Protein AF-A0A917Z6H9-F1 (afdb_monomer)

Foldseek 3Di:
DADFDQWDDDPQKDDDPPDSRDIDGHPDDQEDEAEGDAGAEEDEDQAAHEYEHEQYHEEYEYHDQNHDDQEAHQYEYANHHYQYEYECAVHPAPAWWEDEQPQFQCTYHPADDNRHYHRYGYHGQEYEIYQHAYEYEYEQEEHEYHREHYQYEYELYHYAYEYEDANVAQHYEYDPPHYDHHEYEEEDPRRYHHDPNGPYYHYDD

pLDDT: mean 88.16, std 11.65, range [44.97, 98.62]

Mean predicted aligned error: 6.36 Å

InterPro domains:
  IPR011049 Serralysin-like metalloprotease, C-terminal [G3DSA:2.150.10.10] (67-203)
  IPR011049 Serralysin-like metalloprotease, C-terminal [SSF51120] (37-168)

Solvent-accessible surface area (backbone atoms only — not comparable to full-atom values): 10335 Å² total; per-residue (Å²): 117,79,45,82,54,73,65,78,58,53,91,64,34,42,60,42,89,97,36,66,78,43,72,51,68,52,91,86,64,80,63,49,80,46,75,46,44,67,30,38,44,77,48,75,43,65,54,51,46,32,36,38,38,37,31,42,41,36,47,23,37,40,41,35,56,40,43,60,72,65,60,41,33,34,32,37,40,36,22,74,44,62,68,10,34,39,30,25,68,69,38,67,58,98,58,28,36,39,42,50,44,73,75,44,66,69,17,42,41,62,61,55,94,85,20,52,41,29,27,20,21,48,46,47,50,21,41,34,31,23,74,26,44,23,38,42,32,40,34,70,50,57,22,44,39,31,50,49,36,58,54,28,40,40,36,33,31,30,32,46,25,39,39,43,54,67,60,88,66,66,48,33,38,38,37,36,60,45,57,86,60,16,34,38,35,35,45,50,90,90,33,49,51,67,47,87,62,29,70,37,77,48,55,52,128

Structure (mmCIF, N/CA/C/O backbone):
data_AF-A0A917Z6H9-F1
#
_entry.id   AF-A0A917Z6H9-F1
#
loop_
_atom_site.group_PDB
_atom_site.id
_atom_site.type_symbol
_atom_site.label_atom_id
_atom_site.label_alt_id
_atom_site.label_comp_id
_atom_site.label_asym_id
_atom_site.label_entity_id
_atom_site.label_seq_id
_atom_site.pdbx_PDB_ins_code
_atom_site.Cartn_x
_atom_site.Cartn_y
_atom_site.Cartn_z
_atom_site.occupancy
_atom_site.B_iso_or_equiv
_atom_site.auth_seq_id
_atom_site.auth_comp_id
_atom_site.auth_asym_id
_atom_site.auth_atom_id
_atom_site.pdbx_PDB_model_num
ATOM 1 N N . MET A 1 1 ? -14.735 -17.809 -2.767 1.00 44.97 1 MET A N 1
ATOM 2 C CA . MET A 1 1 ? -16.053 -17.666 -2.114 1.00 44.97 1 MET A CA 1
ATOM 3 C C . MET A 1 1 ? -15.832 -16.624 -1.044 1.00 44.97 1 MET A C 1
ATOM 5 O O . MET A 1 1 ? -14.833 -16.756 -0.357 1.00 44.97 1 MET A O 1
ATOM 9 N N . SER A 1 2 ? -16.637 -15.568 -0.981 1.00 46.06 2 SER A N 1
ATOM 10 C CA . SER A 1 2 ? -16.547 -14.621 0.134 1.00 46.06 2 SER A CA 1
ATOM 11 C C . SER A 1 2 ? -16.981 -15.367 1.391 1.00 46.06 2 SER A C 1
ATOM 13 O O . SER A 1 2 ? -18.102 -15.882 1.414 1.00 46.06 2 SER A O 1
ATOM 15 N N . ASP A 1 3 ? -16.079 -15.513 2.355 1.00 49.97 3 ASP A N 1
ATOM 16 C CA . ASP A 1 3 ? -16.462 -15.879 3.716 1.00 49.97 3 ASP A CA 1
ATOM 17 C C . ASP A 1 3 ? -16.809 -14.578 4.452 1.00 49.97 3 ASP A C 1
ATOM 19 O O . ASP A 1 3 ? -16.514 -13.481 3.978 1.00 49.97 3 ASP A O 1
ATOM 23 N N . SER A 1 4 ? -17.554 -14.678 5.540 1.00 51.94 4 SER A N 1
ATOM 24 C CA . SER A 1 4 ? -17.881 -13.528 6.369 1.00 51.94 4 SER A CA 1
ATOM 25 C C . SER A 1 4 ? -17.770 -13.948 7.820 1.00 51.94 4 SER A C 1
ATOM 27 O O . SER A 1 4 ? -18.617 -14.698 8.321 1.00 51.94 4 SER A O 1
ATOM 29 N N . VAL A 1 5 ? -16.758 -13.442 8.514 1.00 59.34 5 VAL A N 1
ATOM 30 C CA . VAL A 1 5 ? -16.596 -13.712 9.939 1.00 59.34 5 VAL A CA 1
ATOM 31 C C . VAL A 1 5 ? -17.452 -12.775 10.779 1.00 59.34 5 VAL A C 1
ATOM 33 O O . VAL A 1 5 ? -17.582 -11.575 10.540 1.00 59.34 5 VAL A O 1
ATOM 36 N N . THR A 1 6 ? -18.082 -13.354 11.803 1.00 58.47 6 THR A N 1
ATOM 37 C CA . THR A 1 6 ? -18.820 -12.583 12.803 1.00 58.47 6 THR A CA 1
ATOM 38 C C . THR A 1 6 ? -17.828 -11.810 13.659 1.00 58.47 6 THR A C 1
ATOM 40 O O . THR A 1 6 ? -17.086 -12.398 14.448 1.00 58.47 6 THR A O 1
ATOM 43 N N . ILE A 1 7 ? -17.846 -10.485 13.554 1.00 62.78 7 ILE A N 1
ATOM 44 C CA . ILE A 1 7 ? -16.987 -9.637 14.378 1.00 62.78 7 ILE A CA 1
ATOM 45 C C . ILE A 1 7 ? -17.541 -9.621 15.808 1.00 62.78 7 ILE A C 1
ATOM 47 O O . ILE A 1 7 ? -18.663 -9.171 16.051 1.00 62.78 7 ILE A O 1
ATOM 51 N N . VAL A 1 8 ? -16.751 -10.087 16.778 1.00 63.59 8 VAL A N 1
ATOM 52 C CA . VAL A 1 8 ? -17.107 -10.023 18.203 1.00 63.59 8 VAL A CA 1
ATOM 53 C C . VAL A 1 8 ? -16.664 -8.667 18.766 1.00 63.59 8 VAL A C 1
ATOM 55 O O . VAL A 1 8 ? -15.462 -8.423 18.884 1.00 63.59 8 VAL A O 1
ATOM 58 N N . PRO A 1 9 ? -17.590 -7.761 19.134 1.00 63.50 9 PRO A N 1
ATOM 59 C CA . PRO A 1 9 ? -17.218 -6.441 19.626 1.00 63.50 9 PRO A CA 1
ATOM 60 C C . PRO A 1 9 ? -16.537 -6.539 20.996 1.00 63.50 9 PRO A C 1
ATOM 62 O O . PRO A 1 9 ? -17.076 -7.140 21.927 1.00 63.50 9 PRO A O 1
ATOM 65 N N . GLY A 1 10 ? -15.375 -5.901 21.141 1.00 62.19 10 GLY A N 1
ATOM 66 C CA . GLY A 1 10 ? -14.748 -5.670 22.443 1.00 62.19 10 GLY A CA 1
ATOM 67 C C . GLY A 1 10 ? -15.462 -4.582 23.258 1.00 62.19 10 GLY A C 1
ATOM 68 O O . GLY A 1 10 ? -16.381 -3.913 22.782 1.00 62.19 10 GLY A O 1
ATOM 69 N N . ALA A 1 11 ? -15.017 -4.364 24.499 1.00 67.12 11 ALA A N 1
ATOM 70 C CA . ALA A 1 11 ? -15.549 -3.297 25.347 1.00 67.12 11 ALA A CA 1
ATOM 71 C C . ALA A 1 11 ? -15.442 -1.924 24.653 1.00 67.12 11 ALA A C 1
ATOM 73 O O . ALA A 1 11 ? -14.369 -1.527 24.205 1.00 67.12 11 ALA A O 1
ATOM 74 N N . GLY A 1 12 ? -16.563 -1.200 24.573 1.00 68.81 12 GLY A N 1
ATOM 75 C CA . GLY A 1 12 ? -16.651 0.090 23.879 1.00 68.81 12 GLY A CA 1
ATOM 76 C C . GLY A 1 12 ? -17.084 -0.002 22.412 1.00 68.81 12 GLY A C 1
ATOM 77 O O . GLY A 1 12 ? -17.369 1.039 21.820 1.00 68.81 12 GLY A O 1
ATOM 78 N N . CYS A 1 13 ? -17.206 -1.205 21.848 1.00 72.50 13 CYS A N 1
ATOM 79 C CA . CYS A 1 13 ? -17.784 -1.455 20.531 1.00 72.50 13 CYS A CA 1
ATOM 80 C C . CYS A 1 13 ? -19.109 -2.219 20.628 1.00 72.50 13 CYS A C 1
ATOM 82 O O . CYS A 1 13 ? -19.324 -3.004 21.547 1.00 72.50 13 CYS A O 1
ATOM 84 N N . LEU A 1 14 ? -19.999 -2.000 19.663 1.00 78.88 14 LEU A N 1
ATOM 85 C CA . LEU A 1 14 ? -21.279 -2.690 19.532 1.00 78.88 14 LEU A CA 1
ATOM 86 C C . LEU A 1 14 ? -21.435 -3.201 18.099 1.00 78.88 14 LEU A C 1
ATOM 88 O O . LEU A 1 14 ? -21.188 -2.460 17.146 1.00 78.88 14 LEU A O 1
ATOM 92 N N . ALA A 1 15 ? -21.874 -4.450 17.948 1.00 78.38 15 ALA A N 1
ATOM 93 C CA . ALA A 1 15 ? -22.306 -4.968 16.655 1.00 78.38 15 ALA A CA 1
ATOM 94 C C . ALA A 1 15 ? -23.543 -4.192 16.189 1.00 78.38 15 ALA A C 1
ATOM 96 O O . ALA A 1 15 ? -24.424 -3.861 16.993 1.00 78.38 15 ALA A O 1
ATOM 97 N N . VAL A 1 16 ? -23.613 -3.884 14.897 1.00 81.31 16 VAL A N 1
ATOM 98 C CA . VAL A 1 16 ? -24.795 -3.247 14.321 1.00 81.31 16 VAL A CA 1
ATOM 99 C C . VAL A 1 16 ? -25.905 -4.288 14.222 1.00 81.31 16 VAL A C 1
ATOM 101 O O . VAL A 1 16 ? -25.749 -5.349 13.625 1.00 81.31 16 VAL A O 1
ATOM 104 N N . ALA A 1 17 ? -27.052 -3.997 14.833 1.00 80.94 17 ALA A N 1
ATOM 105 C CA . ALA A 1 17 ? -28.184 -4.913 14.806 1.00 80.94 17 ALA A CA 1
ATOM 106 C C . ALA A 1 17 ? -28.641 -5.168 13.358 1.00 80.94 17 ALA A C 1
ATOM 108 O O . ALA A 1 17 ? -28.976 -4.229 12.639 1.00 80.94 17 ALA A O 1
ATOM 109 N N . GLY A 1 18 ? -28.677 -6.441 12.959 1.00 82.31 18 GLY A N 1
ATOM 110 C CA . GLY A 1 18 ? -29.060 -6.860 11.606 1.00 82.31 18 GLY A CA 1
ATOM 111 C C . GLY A 1 18 ? -27.921 -6.864 10.583 1.00 82.31 18 GLY A C 1
ATOM 112 O O . GLY A 1 18 ? -28.167 -7.239 9.442 1.00 82.31 18 GLY A O 1
ATOM 113 N N . ASP A 1 19 ? -26.700 -6.501 10.982 1.00 78.88 19 ASP A N 1
ATOM 114 C CA . ASP A 1 19 ? -25.510 -6.549 10.136 1.00 78.88 19 ASP A CA 1
ATOM 115 C C . ASP A 1 19 ? -24.361 -7.243 10.896 1.00 78.88 19 ASP A C 1
ATOM 117 O O . ASP A 1 19 ? -23.680 -6.608 11.707 1.00 78.88 19 ASP A O 1
ATOM 121 N N . PRO A 1 20 ? -24.149 -8.555 10.674 1.00 68.19 20 PRO A N 1
ATOM 122 C CA . PRO A 1 20 ? -23.138 -9.334 11.391 1.00 68.19 20 PRO A CA 1
ATOM 123 C C . PRO A 1 20 ? -21.696 -8.958 11.016 1.00 68.19 20 PRO A C 1
ATOM 125 O O . PRO A 1 20 ? -20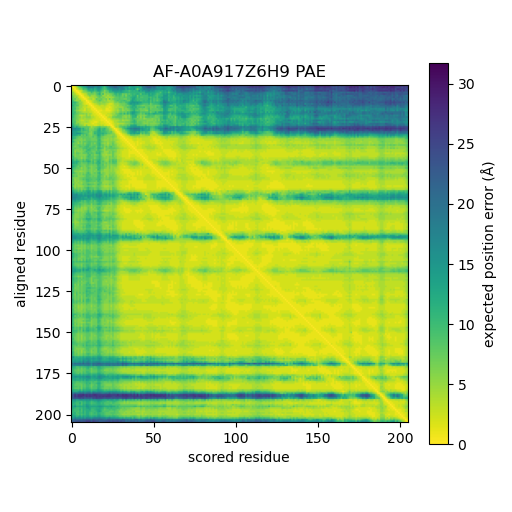.765 -9.416 11.677 1.00 68.19 20 PRO A O 1
ATOM 128 N N . THR A 1 21 ? -21.514 -8.129 9.983 1.00 71.69 21 THR A N 1
ATOM 129 C CA . THR A 1 21 ? -20.206 -7.724 9.449 1.00 71.69 21 THR A CA 1
ATOM 130 C C . THR A 1 21 ? -19.791 -6.320 9.872 1.00 71.69 21 THR A C 1
ATOM 132 O O . THR A 1 21 ? -18.659 -5.912 9.631 1.00 71.69 21 THR A O 1
ATOM 135 N N . THR A 1 22 ? -20.670 -5.576 10.552 1.00 71.44 22 THR A N 1
ATOM 136 C CA . THR A 1 22 ? -20.378 -4.203 10.970 1.00 71.44 22 THR A CA 1
ATOM 137 C C . THR A 1 22 ? -20.321 -4.074 12.487 1.00 71.44 22 THR A C 1
ATOM 139 O O . THR A 1 22 ? -21.291 -4.326 13.206 1.00 71.44 22 THR A O 1
ATOM 142 N N . VAL A 1 23 ? -19.200 -3.545 12.981 1.00 74.69 23 VAL A N 1
ATOM 143 C CA . VAL A 1 23 ? -19.029 -3.134 14.378 1.00 74.69 23 VAL A CA 1
ATOM 144 C C . VAL A 1 23 ? -18.819 -1.629 14.460 1.00 74.69 23 VAL A C 1
ATOM 146 O O . VAL A 1 23 ? -18.011 -1.049 13.742 1.00 74.69 23 VAL A O 1
ATOM 149 N N . ARG A 1 24 ? -19.561 -0.979 15.360 1.00 76.19 24 ARG A N 1
ATOM 150 C CA . ARG A 1 24 ? -19.424 0.447 15.662 1.00 76.19 24 ARG A CA 1
ATOM 151 C C . ARG A 1 24 ? -18.793 0.628 17.027 1.00 76.19 24 ARG A C 1
ATOM 153 O O . ARG A 1 24 ? -19.347 0.210 18.041 1.00 76.19 24 ARG A O 1
ATOM 160 N N . CYS A 1 25 ? -17.656 1.298 17.046 1.00 71.31 25 CYS A N 1
ATOM 161 C CA . CYS A 1 25 ? -16.916 1.602 18.257 1.00 71.31 25 CYS A CA 1
ATOM 162 C C . CYS A 1 25 ? -17.177 3.039 18.722 1.00 71.31 25 CYS A C 1
ATOM 164 O O . CYS A 1 25 ? -17.252 3.964 17.916 1.00 71.31 25 CYS A O 1
ATOM 166 N N . SER A 1 26 ? -17.366 3.211 20.029 1.00 69.00 26 SER A N 1
ATOM 167 C CA . SER A 1 26 ? -17.512 4.511 20.691 1.00 69.00 26 SER A CA 1
ATOM 168 C C . SER A 1 26 ? -16.153 5.195 20.908 1.00 69.00 26 SER A C 1
ATOM 170 O O . SER A 1 26 ? -15.097 4.586 20.733 1.00 69.00 26 SER A O 1
ATOM 172 N N . ALA A 1 27 ? -16.162 6.483 21.264 1.00 64.50 27 ALA A N 1
ATOM 173 C CA . ALA A 1 27 ? -14.940 7.239 21.530 1.00 64.50 27 ALA A CA 1
ATOM 174 C C . ALA A 1 27 ? -14.180 6.687 22.753 1.00 64.50 27 ALA A C 1
ATOM 176 O O . ALA A 1 27 ? -14.787 6.357 23.770 1.00 64.50 27 ALA A O 1
ATOM 177 N N . GLY A 1 28 ? -12.845 6.654 22.672 1.00 61.44 28 GLY A N 1
ATOM 178 C CA . GLY A 1 28 ? -11.974 6.303 23.801 1.00 61.44 28 GLY A CA 1
ATOM 179 C C . GLY A 1 28 ? -11.454 4.864 23.823 1.00 61.44 28 GLY A C 1
ATOM 180 O O . GLY A 1 28 ? -10.901 4.453 24.840 1.00 61.44 28 GLY A O 1
ATOM 181 N N . ILE A 1 29 ? -11.590 4.100 22.735 1.00 67.50 29 ILE A N 1
ATOM 182 C CA . ILE A 1 29 ? -10.947 2.786 22.630 1.00 67.50 29 ILE A CA 1
ATOM 183 C C . ILE A 1 29 ? -9.447 2.978 22.386 1.00 67.50 29 ILE A C 1
ATOM 185 O O . ILE A 1 29 ? -9.070 3.542 21.359 1.00 67.50 29 ILE A O 1
ATOM 189 N N . PRO A 1 30 ? -8.576 2.512 23.299 1.00 67.56 30 PRO A N 1
ATOM 190 C CA . PRO A 1 30 ? -7.138 2.704 23.157 1.00 67.56 30 PRO A CA 1
ATOM 191 C C . PRO A 1 30 ? -6.528 1.754 22.123 1.00 67.56 30 PRO A C 1
ATOM 193 O O . PRO A 1 30 ? -5.459 2.050 21.594 1.00 67.56 30 PRO A O 1
ATOM 196 N N . LYS A 1 31 ? -7.176 0.605 21.865 1.00 78.94 31 LYS A N 1
ATOM 197 C CA . LYS A 1 31 ? -6.700 -0.397 20.914 1.00 78.94 31 LYS A CA 1
ATOM 198 C C . LYS A 1 31 ? -7.827 -1.246 20.315 1.00 78.94 31 LYS A C 1
ATOM 200 O O . LYS A 1 31 ? -8.697 -1.688 21.062 1.00 78.94 31 LYS A O 1
ATOM 205 N N . ILE A 1 32 ? -7.766 -1.531 19.014 1.00 81.56 32 ILE A N 1
ATOM 206 C CA . ILE A 1 32 ? -8.605 -2.542 18.340 1.00 81.56 32 ILE A CA 1
ATOM 207 C C . ILE A 1 32 ? -7.735 -3.742 17.935 1.00 81.56 32 ILE A C 1
ATOM 209 O O . ILE A 1 32 ? -6.589 -3.573 17.523 1.00 81.56 32 ILE A O 1
ATOM 213 N N . LEU A 1 33 ? -8.277 -4.950 18.085 1.00 85.06 33 LEU A N 1
ATOM 214 C CA . LEU A 1 33 ? -7.748 -6.184 17.503 1.00 85.06 33 LEU A CA 1
ATOM 215 C C . LEU A 1 33 ? -8.859 -6.783 16.640 1.00 85.06 33 L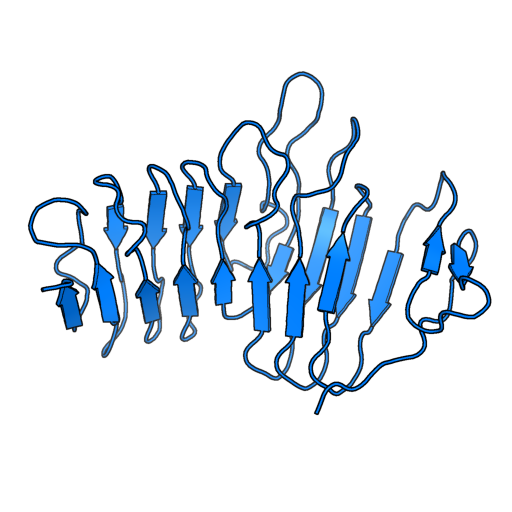EU A C 1
ATOM 217 O O . LEU A 1 33 ? -9.929 -7.086 17.171 1.00 85.06 33 LEU A O 1
ATOM 221 N N . ALA A 1 34 ? -8.611 -6.925 15.344 1.00 86.56 34 ALA A N 1
ATOM 222 C CA . ALA A 1 34 ? -9.509 -7.570 14.397 1.00 86.56 34 ALA A CA 1
ATOM 223 C C . ALA A 1 34 ? -8.834 -8.820 13.823 1.00 86.56 34 ALA A C 1
ATOM 225 O O . ALA A 1 34 ? -7.651 -8.782 13.502 1.00 86.56 34 ALA A O 1
ATOM 226 N N . ARG A 1 35 ? -9.596 -9.910 13.727 1.00 88.31 35 ARG A N 1
ATOM 227 C CA . ARG A 1 35 ? -9.215 -11.160 13.061 1.00 88.31 35 ARG A CA 1
ATOM 228 C C . ARG A 1 35 ? -10.310 -11.487 12.071 1.00 88.31 35 ARG A C 1
ATOM 230 O O . ARG A 1 35 ? -11.465 -11.585 12.499 1.00 88.31 35 ARG A O 1
ATOM 237 N N . LEU A 1 36 ? -9.957 -11.539 10.796 1.00 87.31 36 LEU A N 1
ATOM 238 C CA . LEU A 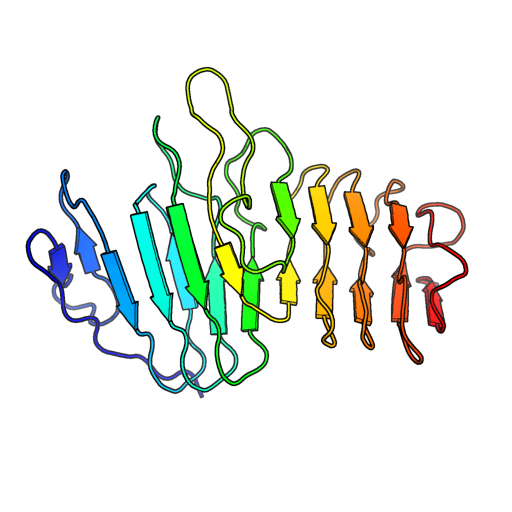1 36 ? -10.908 -11.698 9.707 1.00 87.31 36 LEU A CA 1
ATOM 239 C C . LEU A 1 36 ? -11.208 -13.169 9.437 1.00 87.31 36 LEU A C 1
ATOM 241 O O . LEU A 1 36 ? -12.334 -13.451 9.064 1.00 87.31 36 LEU A O 1
ATOM 245 N N . GLY A 1 37 ? -10.310 -14.088 9.806 1.00 85.94 37 GLY A N 1
ATOM 246 C CA . GLY A 1 37 ? -10.513 -15.526 9.677 1.00 85.94 37 GLY A CA 1
ATOM 247 C C . GLY A 1 37 ? -10.287 -16.022 8.253 1.00 85.94 37 GLY A C 1
ATOM 248 O O . GLY A 1 37 ? -9.805 -15.312 7.392 1.00 85.94 37 GLY A O 1
ATOM 249 N N . ASN A 1 38 ? -10.598 -17.290 8.005 1.00 88.50 38 ASN A N 1
ATOM 250 C CA . ASN A 1 38 ? -10.373 -17.863 6.684 1.00 88.50 38 ASN A CA 1
ATOM 251 C C . ASN A 1 38 ? -11.351 -17.273 5.662 1.00 88.50 38 ASN A C 1
ATOM 253 O O . ASN A 1 38 ? -12.544 -17.178 5.941 1.00 88.50 38 ASN A O 1
ATOM 257 N N . GLY A 1 39 ? -10.891 -17.059 4.436 1.00 88.25 39 GLY A N 1
ATOM 258 C CA . GLY A 1 39 ? -11.714 -16.562 3.353 1.00 88.25 39 GLY A CA 1
ATOM 259 C C . GLY A 1 39 ? -11.012 -15.476 2.560 1.00 88.25 39 GLY A C 1
ATOM 260 O O . GLY A 1 39 ? -9.808 -15.329 2.586 1.00 88.25 39 GLY A O 1
ATOM 261 N N . ARG A 1 40 ? -11.794 -14.773 1.749 1.00 90.88 40 ARG A N 1
ATOM 262 C CA . ARG A 1 40 ? -11.362 -13.507 1.164 1.00 90.88 40 ARG A CA 1
ATOM 263 C C . ARG A 1 40 ? -12.154 -12.435 1.874 1.00 90.88 40 ARG A C 1
ATOM 265 O O . ARG A 1 40 ? -13.350 -12.287 1.586 1.00 90.88 40 ARG A O 1
ATOM 272 N N . ASP A 1 41 ? -11.492 -11.711 2.750 1.00 89.38 41 ASP A N 1
ATOM 273 C CA . ASP A 1 41 ? -12.083 -10.709 3.604 1.00 89.38 41 ASP A CA 1
ATOM 274 C C . ASP A 1 41 ? -11.705 -9.297 3.163 1.00 89.38 41 ASP A C 1
ATOM 276 O O . ASP A 1 41 ? -10.846 -9.033 2.316 1.00 89.38 41 ASP A O 1
ATOM 280 N N . THR A 1 42 ? -12.445 -8.327 3.687 1.00 91.56 42 THR A N 1
ATOM 281 C CA . THR A 1 42 ? -12.163 -6.916 3.443 1.00 91.56 42 THR A CA 1
ATOM 282 C C . THR A 1 42 ? -12.361 -6.134 4.722 1.00 91.56 42 THR A C 1
ATOM 284 O O . THR A 1 42 ? -13.450 -6.128 5.296 1.00 91.56 42 THR A O 1
ATOM 287 N N . PHE A 1 43 ? -11.326 -5.412 5.140 1.00 90.50 43 PHE A N 1
ATOM 288 C CA . PHE A 1 43 ? -11.385 -4.538 6.305 1.00 90.50 43 PHE A CA 1
ATOM 289 C C . PHE A 1 43 ? -11.132 -3.092 5.903 1.00 90.50 43 PHE A C 1
ATOM 291 O O . PHE A 1 43 ? -10.212 -2.797 5.147 1.00 90.50 43 PHE A O 1
ATOM 298 N N . ARG A 1 44 ? -11.948 -2.171 6.424 1.00 90.12 44 ARG A N 1
ATOM 299 C CA . ARG A 1 44 ? -11.894 -0.751 6.066 1.00 90.12 44 ARG A CA 1
ATOM 300 C C . ARG A 1 44 ? -11.741 0.141 7.289 1.00 90.12 44 ARG A C 1
ATOM 302 O O . ARG A 1 44 ? -12.598 0.147 8.174 1.00 90.12 44 ARG A O 1
ATOM 309 N N . THR A 1 45 ? -10.697 0.966 7.293 1.00 86.50 45 THR A N 1
ATOM 310 C CA . THR A 1 45 ? -10.384 1.883 8.398 1.00 86.50 45 THR A CA 1
ATOM 311 C C . THR A 1 45 ? -10.935 3.284 8.136 1.00 86.50 45 THR A C 1
ATOM 313 O O . THR A 1 45 ? -10.359 4.059 7.380 1.00 86.50 45 THR A O 1
ATOM 316 N N . LEU A 1 46 ? -12.034 3.644 8.807 1.00 84.56 46 LEU A N 1
ATOM 317 C CA . LEU A 1 46 ? -12.688 4.960 8.654 1.00 84.56 46 LEU A CA 1
ATOM 318 C C . LEU A 1 46 ? -12.325 5.981 9.742 1.00 84.56 46 LEU A C 1
ATOM 320 O O . LEU A 1 46 ? -12.613 7.170 9.608 1.00 84.56 46 LEU A O 1
ATOM 324 N N . VAL A 1 47 ? -11.703 5.532 10.830 1.00 81.12 47 VAL A N 1
ATOM 325 C CA . VAL A 1 47 ? -11.280 6.377 11.953 1.00 81.12 47 VAL A CA 1
ATOM 326 C C . VAL A 1 47 ? -9.864 5.997 12.372 1.00 81.12 47 VAL A C 1
ATOM 328 O O . VAL A 1 47 ? -9.517 4.820 12.296 1.00 81.12 47 VAL A O 1
ATOM 331 N N . PRO A 1 48 ? -9.034 6.953 12.814 1.00 81.88 48 PRO A N 1
ATOM 332 C CA . PRO A 1 48 ? -7.695 6.638 13.288 1.00 81.88 48 PRO A CA 1
ATOM 333 C C . PRO A 1 48 ? -7.777 5.899 14.629 1.00 81.88 48 PRO A C 1
ATOM 335 O O . PRO A 1 48 ? -8.437 6.356 15.563 1.00 81.88 48 PRO A O 1
ATOM 338 N N . PHE A 1 49 ? -7.089 4.764 14.732 1.00 85.25 49 PHE A N 1
ATOM 339 C CA . PHE A 1 49 ? -6.930 4.003 15.971 1.00 85.25 49 PHE A CA 1
ATOM 340 C C . PHE A 1 49 ? -5.545 3.346 16.025 1.00 85.25 49 PHE A C 1
ATOM 342 O O . PHE A 1 49 ? -4.811 3.335 15.038 1.00 85.25 49 PHE A O 1
ATOM 349 N N . ALA A 1 50 ? -5.184 2.806 17.189 1.00 89.31 50 ALA A N 1
ATOM 350 C CA . ALA A 1 50 ? -4.023 1.935 17.336 1.00 89.31 50 ALA A CA 1
ATOM 351 C C . ALA A 1 50 ? -4.483 0.476 17.416 1.00 89.31 50 ALA A C 1
ATOM 353 O O . ALA A 1 50 ? -5.486 0.191 18.070 1.00 89.31 50 ALA A O 1
ATOM 354 N N . GLY A 1 51 ? -3.799 -0.470 16.781 1.00 91.19 51 GLY A N 1
ATOM 355 C CA . GLY A 1 51 ? -4.333 -1.830 16.742 1.00 91.19 51 GLY A CA 1
ATOM 356 C C . GLY A 1 51 ? -3.612 -2.805 15.839 1.00 91.19 51 GLY A C 1
ATOM 357 O O . GLY A 1 51 ? -2.515 -2.530 15.362 1.00 91.19 51 GLY A O 1
ATOM 358 N N . SER A 1 52 ? -4.248 -3.952 15.638 1.00 92.19 52 SER A N 1
ATOM 359 C CA . SER A 1 52 ? -3.876 -4.907 14.600 1.00 92.19 52 SER A CA 1
ATOM 360 C C . SER A 1 52 ? -5.114 -5.480 13.919 1.00 92.19 52 SER A C 1
ATOM 362 O O . SER A 1 52 ? -6.163 -5.634 14.553 1.00 92.19 52 SER A O 1
ATOM 364 N N . VAL A 1 53 ? -4.971 -5.763 12.632 1.00 93.12 53 VAL A N 1
ATOM 365 C CA . VAL A 1 53 ? -5.935 -6.436 11.767 1.00 93.12 53 VAL A CA 1
ATOM 366 C C . VAL A 1 53 ? -5.194 -7.621 11.156 1.00 93.12 53 VAL A C 1
ATOM 368 O O . VAL A 1 53 ? -4.151 -7.422 10.540 1.00 93.12 53 VAL A O 1
ATOM 371 N N . GLU A 1 54 ? -5.690 -8.828 11.397 1.00 94.00 54 GLU A N 1
ATOM 372 C CA . GLU A 1 54 ? -5.130 -10.092 10.905 1.00 94.00 54 GLU A CA 1
ATOM 373 C C . GLU A 1 54 ? -6.111 -10.672 9.875 1.00 94.00 54 GLU A C 1
ATOM 375 O O . GLU A 1 54 ? -7.292 -10.821 10.202 1.00 94.00 54 GLU A O 1
ATOM 380 N N . GLY A 1 55 ? -5.630 -10.924 8.656 1.00 92.38 55 GLY A N 1
ATOM 381 C CA . GLY A 1 55 ? -6.365 -11.534 7.547 1.00 92.38 55 GLY A CA 1
ATOM 382 C C . GLY A 1 55 ? -6.637 -13.018 7.782 1.00 92.38 55 GLY A C 1
ATOM 383 O O . GLY A 1 55 ? -7.788 -13.405 7.894 1.00 92.38 55 GLY A O 1
ATOM 384 N N . ASP A 1 56 ? -5.583 -13.772 8.114 1.00 92.38 56 ASP A N 1
ATOM 385 C CA . ASP A 1 56 ? -5.546 -15.233 8.318 1.00 92.38 56 ASP A CA 1
ATOM 386 C C . ASP A 1 56 ? -5.315 -16.009 7.001 1.00 92.38 56 ASP A C 1
ATOM 388 O O . ASP A 1 56 ? -4.222 -15.924 6.450 1.00 92.38 56 ASP A O 1
ATOM 392 N N . ASP A 1 57 ? -6.244 -16.856 6.547 1.00 93.19 57 ASP A N 1
ATOM 393 C CA . ASP A 1 57 ? -6.070 -17.651 5.320 1.00 93.19 57 ASP A CA 1
ATOM 394 C C . ASP A 1 57 ? -6.933 -17.087 4.185 1.00 93.19 57 ASP A C 1
ATOM 396 O O . ASP A 1 57 ? -8.151 -17.111 4.298 1.00 93.19 57 ASP A O 1
ATOM 400 N N . GLY A 1 58 ? -6.333 -16.814 3.034 1.00 93.94 58 GLY A N 1
ATOM 401 C CA . GLY A 1 58 ? -6.963 -16.409 1.781 1.00 93.94 58 GLY A CA 1
ATOM 402 C C . GLY A 1 58 ? -6.580 -14.984 1.379 1.00 93.94 58 GLY A C 1
ATOM 403 O O . GLY A 1 58 ? -5.769 -14.352 2.030 1.00 93.94 58 GLY A O 1
ATOM 404 N N . ASP A 1 59 ? -7.065 -14.532 0.220 1.00 95.75 59 ASP A N 1
ATOM 405 C CA . ASP A 1 59 ? -6.580 -13.278 -0.378 1.00 95.75 59 ASP A CA 1
ATOM 406 C C . ASP A 1 59 ? -7.371 -12.087 0.171 1.00 95.75 59 ASP A C 1
ATOM 408 O O . ASP A 1 59 ? -8.461 -11.795 -0.337 1.00 95.75 59 ASP A O 1
ATOM 412 N N . ASP A 1 60 ? -6.846 -11.395 1.174 1.00 95.38 60 ASP A N 1
ATOM 413 C CA . ASP A 1 60 ? -7.546 -10.333 1.885 1.00 95.38 60 ASP A CA 1
ATOM 414 C C . ASP A 1 60 ? -7.275 -8.936 1.329 1.00 95.38 60 ASP A C 1
ATOM 416 O O . ASP A 1 60 ? -6.332 -8.659 0.583 1.00 95.38 60 ASP A O 1
ATOM 420 N N . THR A 1 61 ? -8.160 -7.999 1.670 1.00 95.62 61 THR A N 1
ATOM 421 C CA . THR A 1 61 ? -8.024 -6.595 1.271 1.00 95.62 61 THR A CA 1
ATOM 422 C C . THR A 1 61 ? -8.177 -5.642 2.453 1.00 95.62 61 THR A C 1
ATOM 424 O O . THR A 1 61 ? -9.247 -5.520 3.055 1.00 95.62 61 THR A O 1
ATOM 427 N N . PHE A 1 62 ? -7.132 -4.865 2.730 1.00 95.94 62 PHE A N 1
ATOM 428 C CA . PHE A 1 62 ? -7.144 -3.786 3.713 1.00 95.94 62 PHE A CA 1
ATOM 429 C C . PHE A 1 62 ? -7.316 -2.431 3.019 1.00 95.94 62 PHE A C 1
ATOM 431 O O . PHE A 1 62 ? -6.423 -1.938 2.336 1.00 95.94 62 PHE A O 1
ATOM 438 N N . LEU A 1 63 ? -8.474 -1.800 3.209 1.00 94.50 63 LEU A N 1
ATOM 439 C CA . LEU A 1 63 ? -8.774 -0.452 2.725 1.00 94.50 63 LEU A CA 1
ATOM 440 C C . LEU A 1 63 ? -8.379 0.577 3.792 1.00 94.50 63 LEU A C 1
ATOM 442 O O . LEU A 1 63 ? -9.009 0.678 4.855 1.00 94.50 63 LEU A O 1
ATOM 446 N N . VAL A 1 64 ? -7.330 1.345 3.507 1.00 92.94 64 VAL A N 1
ATOM 447 C CA . VAL A 1 64 ? -6.619 2.181 4.484 1.00 92.94 64 VAL A CA 1
ATOM 448 C C . VAL A 1 64 ? -6.522 3.646 4.037 1.00 92.94 64 VAL A C 1
ATOM 450 O O . VAL A 1 64 ? -6.944 4.024 2.948 1.00 92.94 64 VAL A O 1
ATOM 453 N N . GLY A 1 65 ? -6.015 4.521 4.913 1.00 85.62 65 GLY A N 1
ATOM 454 C CA . GLY A 1 65 ? -5.805 5.943 4.596 1.00 85.62 65 GLY A CA 1
ATOM 455 C C . GLY A 1 65 ? -7.065 6.824 4.596 1.00 85.62 65 GLY A C 1
ATOM 456 O O . GLY A 1 65 ? -6.979 8.027 4.360 1.00 85.62 65 GLY A O 1
ATOM 457 N N . GLU A 1 66 ? -8.245 6.285 4.904 1.00 84.62 66 GLU A N 1
ATOM 458 C CA . GLU A 1 66 ? -9.490 7.075 4.934 1.00 84.62 66 GLU A CA 1
ATOM 459 C C . GLU A 1 66 ? -9.746 7.783 6.266 1.00 84.62 66 GLU A C 1
ATOM 461 O O . GLU A 1 66 ? -10.580 8.687 6.340 1.00 84.62 66 GLU A O 1
ATOM 466 N N . ALA A 1 67 ? -9.024 7.388 7.315 1.00 76.00 67 ALA A N 1
ATOM 467 C CA . ALA A 1 67 ? -9.223 7.831 8.687 1.00 76.00 67 ALA A CA 1
ATOM 468 C C . ALA A 1 67 ? -9.320 9.364 8.814 1.00 76.00 67 ALA A C 1
ATOM 470 O O . ALA A 1 67 ? -8.320 10.080 8.714 1.00 76.00 67 ALA A O 1
ATOM 471 N N . ALA A 1 68 ? -10.524 9.870 9.083 1.00 70.50 68 ALA A N 1
ATOM 472 C CA . ALA A 1 68 ? -10.754 11.284 9.359 1.00 70.50 68 ALA A CA 1
ATOM 473 C C . ALA A 1 68 ? -10.446 11.601 10.831 1.00 70.50 68 ALA A C 1
ATOM 475 O O . ALA A 1 68 ? -10.851 10.864 11.730 1.00 70.50 68 ALA A O 1
ATOM 476 N N . GLY A 1 69 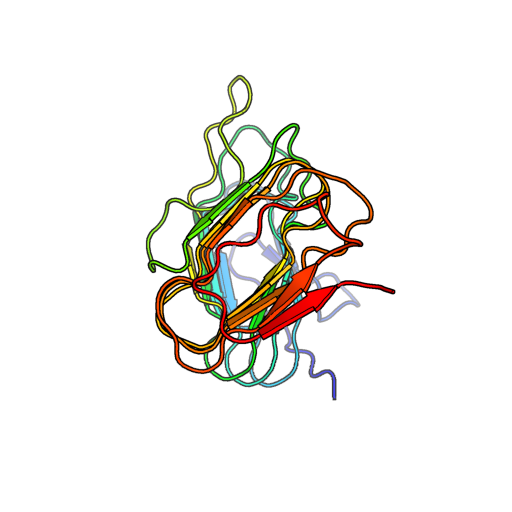? -9.756 12.711 11.104 1.00 73.06 69 GLY A N 1
ATOM 477 C CA . GLY A 1 69 ? -9.482 13.154 12.473 1.00 73.06 69 GLY A CA 1
ATOM 478 C C . GLY A 1 69 ? -8.167 13.911 12.630 1.00 73.06 69 GLY A C 1
ATOM 479 O O . GLY A 1 69 ? -7.449 14.161 11.667 1.00 73.06 69 GLY A O 1
ATOM 480 N N . THR A 1 70 ? -7.859 14.289 13.871 1.00 80.25 70 THR A N 1
ATOM 481 C CA . THR A 1 70 ? -6.638 15.031 14.236 1.00 80.25 70 THR A CA 1
ATOM 482 C C . THR A 1 70 ? -5.515 14.133 14.758 1.00 80.25 70 THR A C 1
ATOM 484 O O . THR A 1 70 ? -4.425 14.620 15.048 1.00 80.25 70 THR A O 1
ATOM 487 N N . THR A 1 71 ? -5.761 12.829 14.885 1.00 85.81 71 THR A N 1
ATOM 488 C CA . THR A 1 71 ? -4.791 11.835 15.355 1.00 85.81 71 THR A CA 1
ATOM 489 C C . THR A 1 71 ? -4.318 10.946 14.209 1.00 85.81 71 THR A C 1
ATOM 491 O O . THR A 1 71 ? -5.033 10.749 13.227 1.00 85.81 71 THR A O 1
ATOM 494 N N . ALA A 1 72 ? -3.114 10.404 14.352 1.00 89.06 72 ALA A N 1
ATOM 495 C CA . ALA A 1 72 ? -2.555 9.402 13.452 1.00 89.06 72 ALA A CA 1
ATOM 496 C C . ALA A 1 72 ? -3.094 7.999 13.764 1.00 89.06 72 ALA A C 1
ATOM 498 O O . ALA A 1 72 ? -3.395 7.702 14.927 1.00 89.06 72 ALA A O 1
ATOM 499 N N . SER A 1 73 ? -3.192 7.143 12.745 1.00 90.56 73 SER A N 1
ATOM 500 C CA . SER A 1 73 ? -3.321 5.698 12.956 1.00 90.56 73 SER A CA 1
ATOM 501 C C . SER A 1 73 ? -1.983 5.082 13.365 1.00 90.56 73 SER A C 1
ATOM 503 O O . SER A 1 73 ? -0.909 5.630 13.106 1.00 90.56 73 SER A O 1
ATOM 505 N N . ARG A 1 74 ? -2.061 3.952 14.070 1.00 94.12 74 ARG A N 1
ATOM 506 C CA . ARG A 1 74 ? -0.917 3.081 14.346 1.00 94.12 74 ARG A CA 1
ATOM 507 C C . ARG A 1 74 ? -1.371 1.628 14.313 1.00 94.12 74 ARG A C 1
ATOM 509 O O . ARG A 1 74 ? -1.590 1.014 15.366 1.00 94.12 74 ARG A O 1
ATOM 516 N N . ILE A 1 75 ? -1.601 1.117 13.113 1.00 94.19 75 ILE A N 1
ATOM 517 C CA . ILE A 1 75 ? -2.255 -0.171 12.885 1.00 94.19 75 ILE A CA 1
ATOM 518 C C . ILE A 1 75 ? -1.280 -1.124 12.200 1.00 94.19 75 ILE A C 1
ATOM 520 O O . ILE A 1 75 ? -0.640 -0.769 11.218 1.00 94.19 75 ILE A O 1
ATOM 524 N N . LEU A 1 76 ? -1.167 -2.335 12.737 1.00 96.44 76 LEU A N 1
ATOM 525 C CA . LEU A 1 76 ? -0.569 -3.461 12.028 1.00 96.44 76 LEU A CA 1
ATOM 526 C C . LEU A 1 76 ? -1.631 -4.088 11.117 1.00 96.44 76 LEU A C 1
ATOM 528 O O . LEU A 1 76 ? -2.662 -4.519 11.630 1.00 96.44 76 LEU A O 1
ATOM 532 N N . TYR A 1 77 ? -1.372 -4.157 9.817 1.00 97.38 77 TYR A N 1
ATOM 533 C CA . TYR A 1 77 ? -2.187 -4.905 8.860 1.00 97.38 77 TYR A CA 1
ATOM 534 C C . TYR A 1 77 ? -1.394 -6.131 8.419 1.00 97.38 77 TYR A C 1
ATOM 536 O O . TYR A 1 77 ? -0.409 -5.990 7.699 1.00 97.38 77 TYR A O 1
ATOM 544 N N . ALA A 1 78 ? -1.783 -7.306 8.908 1.00 97.38 78 ALA A N 1
ATOM 545 C CA . ALA A 1 78 ? -1.125 -8.571 8.614 1.00 97.38 78 ALA A CA 1
ATOM 546 C C . ALA A 1 78 ? -2.035 -9.424 7.735 1.00 97.38 78 ALA A C 1
ATOM 548 O O . ALA A 1 78 ? -3.095 -9.838 8.199 1.00 97.38 78 ALA A O 1
ATOM 549 N N . GLY A 1 79 ? -1.623 -9.660 6.490 1.00 96.25 79 GLY A N 1
ATOM 550 C CA . GLY A 1 79 ? -2.348 -10.516 5.550 1.00 96.25 79 GLY A CA 1
ATOM 551 C C . GLY A 1 79 ? -2.333 -11.986 5.973 1.00 96.25 79 GLY A C 1
ATOM 552 O O . GLY A 1 79 ? -3.376 -12.565 6.243 1.00 96.25 79 GLY A O 1
ATOM 553 N N . HIS A 1 80 ? -1.132 -12.498 6.263 1.00 95.81 80 HIS A N 1
ATOM 554 C CA . HIS A 1 80 ? -0.835 -13.900 6.573 1.00 95.81 80 HIS A CA 1
ATOM 555 C C . HIS A 1 80 ? -0.758 -14.800 5.330 1.00 95.81 80 HIS A C 1
ATOM 557 O O . HIS A 1 80 ? 0.214 -14.680 4.591 1.00 95.81 80 HIS A O 1
ATOM 563 N N . ASN A 1 81 ? -1.620 -15.809 5.181 1.00 95.31 81 ASN A N 1
ATOM 564 C CA . ASN A 1 81 ? -1.511 -16.773 4.087 1.00 95.31 81 ASN A CA 1
ATOM 565 C C . ASN A 1 81 ? -2.429 -16.346 2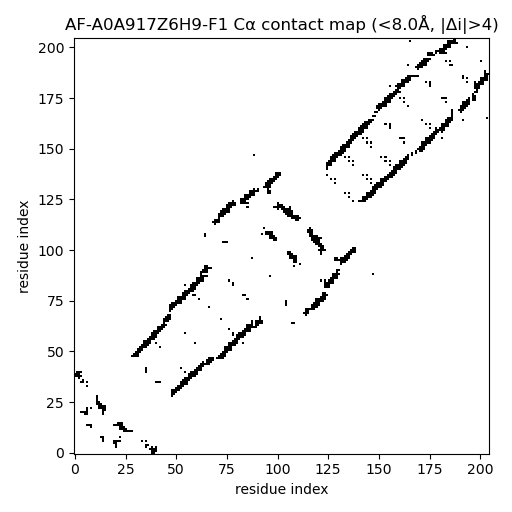.949 1.00 95.31 81 ASN A C 1
ATOM 567 O O . ASN A 1 81 ? -3.633 -16.453 3.096 1.00 95.31 81 ASN A O 1
ATOM 571 N N . GLY A 1 82 ? -1.895 -16.049 1.774 1.00 95.31 82 GLY A N 1
ATOM 572 C CA . GLY A 1 82 ? -2.713 -15.638 0.636 1.00 95.31 82 GLY A CA 1
ATOM 573 C C . GLY A 1 82 ? -1.944 -14.658 -0.228 1.00 95.31 82 GLY A C 1
ATOM 574 O O . GLY A 1 82 ? -0.740 -14.490 -0.043 1.00 95.31 82 GLY A O 1
ATOM 575 N N . GLU A 1 83 ? -2.626 -14.056 -1.199 1.00 96.19 83 GLU A N 1
ATOM 576 C CA . GLU A 1 83 ? -2.140 -12.839 -1.851 1.00 96.19 83 GLU A CA 1
ATOM 577 C C . GLU A 1 83 ? -2.904 -11.630 -1.307 1.00 96.19 83 GLU A C 1
ATOM 579 O O . GLU A 1 83 ? -3.965 -11.255 -1.818 1.00 96.19 83 GLU A O 1
ATOM 584 N N . ASP A 1 84 ? -2.356 -10.996 -0.276 1.00 97.94 84 ASP A N 1
ATOM 585 C CA . ASP A 1 84 ? -3.045 -9.936 0.447 1.00 97.94 84 ASP A CA 1
ATOM 586 C C . ASP A 1 84 ? -2.750 -8.562 -0.144 1.00 97.94 84 ASP A C 1
ATOM 588 O O . ASP A 1 84 ? -1.673 -8.293 -0.680 1.00 97.94 84 ASP A O 1
AT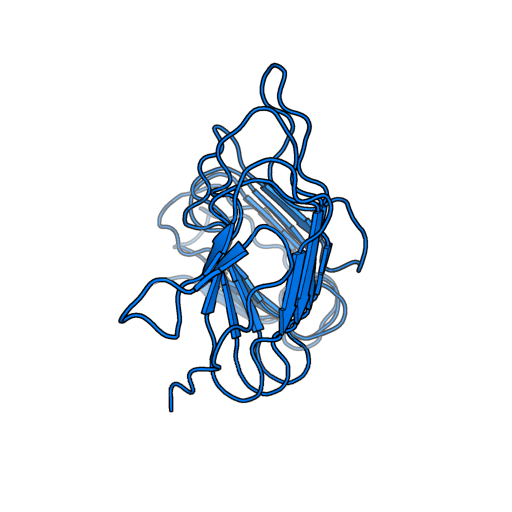OM 592 N N . THR A 1 85 ? -3.725 -7.658 -0.067 1.00 98.12 85 THR A N 1
ATOM 593 C CA . THR A 1 85 ? -3.613 -6.320 -0.659 1.00 98.12 85 THR A CA 1
ATOM 594 C C . THR A 1 85 ? -3.916 -5.223 0.345 1.00 98.12 85 THR A C 1
ATOM 596 O O . THR A 1 85 ? -5.027 -5.125 0.866 1.00 98.12 85 THR A O 1
ATOM 599 N N . THR A 1 86 ? -2.973 -4.301 0.520 1.00 98.25 86 THR A N 1
ATOM 600 C CA . THR A 1 86 ? -3.230 -3.022 1.188 1.00 98.25 86 THR A CA 1
ATOM 601 C C . THR A 1 86 ? -3.510 -1.935 0.155 1.00 98.25 86 THR A C 1
ATOM 603 O O . THR A 1 86 ? -2.707 -1.695 -0.743 1.00 98.25 86 THR A O 1
ATOM 606 N N . SER A 1 87 ? -4.650 -1.251 0.273 1.00 97.62 87 SER A N 1
ATOM 607 C CA . SER A 1 87 ? -5.095 -0.239 -0.687 1.00 97.62 87 SER A CA 1
ATOM 608 C C . SER A 1 87 ? -5.324 1.130 -0.052 1.00 97.62 87 SER A C 1
ATOM 610 O O . SER A 1 87 ? -6.193 1.307 0.806 1.00 97.62 87 SER A O 1
ATOM 612 N N . TYR A 1 88 ? -4.590 2.119 -0.561 1.00 96.50 88 TYR A N 1
ATOM 613 C CA . TYR A 1 88 ? -4.735 3.547 -0.280 1.00 96.50 88 TYR A CA 1
ATOM 614 C C . TYR A 1 88 ? -5.553 4.279 -1.358 1.00 96.50 88 TYR A C 1
ATOM 616 O O . TYR A 1 88 ? -5.628 5.508 -1.338 1.00 96.50 88 TYR A O 1
ATOM 624 N N . ALA A 1 89 ? -6.220 3.559 -2.267 1.00 94.69 89 ALA A N 1
ATOM 625 C CA . ALA A 1 89 ? -6.939 4.146 -3.406 1.00 94.69 89 ALA A CA 1
ATOM 626 C C . ALA A 1 89 ? -8.067 5.111 -2.999 1.00 94.69 89 ALA A C 1
ATOM 628 O O . ALA A 1 89 ? -8.475 5.972 -3.778 1.00 94.69 89 ALA A O 1
ATOM 629 N N . LEU A 1 90 ? -8.585 4.965 -1.776 1.00 90.75 90 LEU A N 1
ATOM 630 C CA . LEU A 1 90 ? -9.622 5.825 -1.200 1.00 90.75 90 LEU A CA 1
ATOM 631 C C . LEU A 1 90 ? -9.066 6.845 -0.195 1.00 90.75 90 LEU A C 1
ATOM 633 O O . LEU A 1 90 ? -9.848 7.536 0.457 1.00 90.75 90 LEU A O 1
ATOM 637 N N . SER A 1 91 ? -7.739 6.940 -0.059 1.00 87.75 91 SER A N 1
ATOM 638 C CA . SER A 1 91 ? -7.067 7.810 0.906 1.00 87.75 91 SER A CA 1
ATOM 639 C C . SER A 1 91 ? -7.603 9.238 0.835 1.00 87.75 91 SER A C 1
ATOM 641 O O . SER A 1 91 ? -7.661 9.859 -0.224 1.00 87.75 91 SER A O 1
ATOM 643 N N . SER A 1 92 ? -7.980 9.774 1.996 1.00 78.75 92 SER A N 1
ATOM 644 C CA . SER A 1 92 ? -8.523 11.130 2.135 1.00 78.75 92 SER A CA 1
ATOM 645 C C . SER A 1 92 ? -7.441 12.200 2.314 1.00 78.75 92 SER A C 1
ATOM 647 O O . SER A 1 92 ? -7.754 13.344 2.644 1.00 78.75 92 SER A O 1
ATOM 649 N N . ALA A 1 93 ? -6.170 11.828 2.139 1.00 78.12 93 ALA A N 1
ATOM 650 C CA . ALA A 1 93 ? -5.034 12.732 2.261 1.00 78.12 93 ALA A CA 1
ATOM 651 C C . ALA A 1 93 ? -5.055 13.844 1.203 1.00 78.12 93 ALA A C 1
ATOM 653 O O . ALA A 1 93 ? -5.545 13.657 0.094 1.00 78.12 93 ALA A O 1
ATOM 654 N N . ALA A 1 94 ? -4.427 14.977 1.519 1.00 82.94 94 ALA A N 1
ATOM 655 C CA . ALA A 1 94 ? -4.097 16.007 0.530 1.00 82.94 94 ALA A CA 1
ATOM 656 C C . ALA A 1 94 ? -2.758 15.754 -0.209 1.00 82.94 94 ALA A C 1
ATOM 658 O O . ALA A 1 94 ? -2.330 16.592 -1.005 1.00 82.94 94 ALA A O 1
ATOM 659 N N . ALA A 1 95 ? -2.070 14.646 0.087 1.00 90.38 95 ALA A N 1
ATOM 660 C CA . ALA A 1 95 ? -0.761 14.275 -0.452 1.00 90.38 95 ALA A CA 1
ATOM 661 C C . ALA A 1 95 ? -0.619 12.747 -0.550 1.00 90.38 95 ALA A C 1
ATOM 663 O O . ALA A 1 95 ? -1.387 12.020 0.080 1.00 90.38 95 ALA A O 1
ATOM 664 N N . GLY A 1 96 ? 0.374 12.280 -1.309 1.00 93.75 96 GLY A N 1
ATOM 665 C CA . GLY A 1 96 ? 0.646 10.851 -1.458 1.00 93.75 96 GLY A CA 1
ATOM 666 C C . GLY A 1 96 ? 1.161 10.197 -0.183 1.00 93.75 96 GLY A C 1
ATOM 667 O O . GLY A 1 96 ? 1.577 10.864 0.769 1.00 93.75 96 GLY A O 1
ATOM 668 N N . VAL A 1 97 ? 1.090 8.875 -0.163 1.00 96.69 97 VAL A N 1
ATOM 669 C CA . VAL A 1 97 ? 1.464 8.011 0.952 1.00 96.69 97 VAL A CA 1
ATOM 670 C C . VAL A 1 97 ? 2.904 7.537 0.818 1.00 96.69 97 VAL A C 1
ATOM 672 O O . VAL A 1 97 ? 3.485 7.503 -0.266 1.00 96.69 97 VAL A O 1
ATOM 675 N N . THR A 1 98 ? 3.506 7.181 1.946 1.00 97.62 98 THR A N 1
ATOM 676 C CA . THR A 1 98 ? 4.786 6.470 1.973 1.00 97.62 98 THR A CA 1
ATOM 677 C C . THR A 1 98 ? 4.549 5.101 2.580 1.00 97.62 98 THR A C 1
ATOM 679 O O . THR A 1 98 ? 4.013 5.020 3.682 1.00 97.62 98 THR A O 1
ATOM 682 N N . VAL A 1 99 ? 4.914 4.046 1.856 1.00 98.38 99 VAL A N 1
ATOM 683 C CA . VAL A 1 99 ? 4.730 2.657 2.291 1.00 98.38 99 VAL A CA 1
ATOM 684 C C . VAL A 1 99 ? 5.985 1.868 1.960 1.00 98.38 99 VAL A C 1
ATOM 686 O O . VAL A 1 99 ? 6.468 1.919 0.825 1.00 98.38 99 VAL A O 1
ATOM 689 N N . ARG A 1 100 ? 6.504 1.132 2.940 1.00 98.06 100 ARG A N 1
ATOM 690 C CA . ARG A 1 100 ? 7.549 0.134 2.745 1.00 98.06 100 ARG A CA 1
ATOM 691 C C . ARG A 1 100 ? 7.142 -1.150 3.445 1.00 98.06 100 ARG A C 1
ATOM 693 O O . ARG A 1 100 ? 6.880 -1.130 4.638 1.00 98.06 100 ARG A O 1
ATOM 700 N N . LEU A 1 101 ? 7.185 -2.272 2.738 1.00 97.38 101 LEU A N 1
ATOM 701 C CA . LEU A 1 101 ? 6.943 -3.595 3.322 1.00 97.38 101 LEU A CA 1
ATOM 702 C C . LEU A 1 101 ? 8.141 -4.066 4.189 1.00 97.38 101 LEU A C 1
ATOM 704 O O . LEU A 1 101 ? 8.718 -5.127 3.990 1.00 97.38 101 LEU A O 1
ATOM 708 N N . ASP A 1 102 ? 8.582 -3.248 5.153 1.00 96.75 102 ASP A N 1
ATOM 709 C CA . ASP A 1 102 ? 9.755 -3.495 6.012 1.00 96.75 102 ASP A CA 1
ATOM 710 C C . ASP A 1 102 ? 9.401 -3.925 7.445 1.00 96.75 102 ASP A C 1
ATOM 712 O O . ASP A 1 102 ? 10.278 -3.990 8.315 1.00 96.75 102 ASP A O 1
ATOM 716 N N . PHE A 1 103 ? 8.129 -4.248 7.694 1.00 95.81 103 PHE A N 1
ATOM 717 C CA . PHE A 1 103 ? 7.605 -4.644 9.001 1.00 95.81 103 PHE A CA 1
ATOM 718 C C . PHE A 1 103 ? 7.771 -3.560 10.091 1.00 95.81 103 PHE A C 1
ATOM 720 O O . PHE A 1 103 ? 7.727 -3.879 11.290 1.00 95.81 103 PHE A O 1
ATOM 727 N N . ALA A 1 104 ? 7.947 -2.282 9.731 1.00 97.44 104 ALA A N 1
ATOM 728 C CA . ALA A 1 104 ? 8.060 -1.170 10.673 1.00 97.44 104 ALA A CA 1
ATOM 729 C C . ALA A 1 104 ? 6.776 -0.327 10.759 1.00 97.44 104 ALA A C 1
ATOM 731 O O . ALA A 1 104 ? 5.896 -0.387 9.922 1.00 97.44 104 ALA A O 1
ATOM 732 N N . PHE A 1 105 ? 6.641 0.453 11.839 1.00 97.44 105 PHE A N 1
ATOM 733 C CA . PHE A 1 105 ? 5.501 1.362 12.029 1.00 97.44 105 PHE A CA 1
ATOM 734 C C . PHE A 1 105 ? 5.837 2.768 11.517 1.00 97.44 105 PHE A C 1
ATOM 736 O O . PHE A 1 105 ? 6.069 3.684 12.318 1.00 97.44 105 PHE A O 1
ATOM 743 N N . ASN A 1 106 ? 5.951 2.913 10.205 1.00 96.81 106 ASN A N 1
ATOM 744 C CA . ASN A 1 106 ? 6.359 4.136 9.509 1.00 96.81 106 ASN A CA 1
ATOM 745 C C . ASN A 1 106 ? 5.592 4.350 8.189 1.00 96.81 106 ASN A C 1
ATOM 747 O O . ASN A 1 106 ? 6.003 5.208 7.405 1.00 96.81 106 ASN A O 1
ATOM 751 N N . ASP A 1 107 ? 4.489 3.625 7.984 1.00 97.25 107 ASP A N 1
ATOM 752 C CA . ASP A 1 107 ? 3.706 3.660 6.753 1.00 97.25 107 ASP A CA 1
ATOM 753 C C . ASP A 1 107 ? 2.446 4.525 6.859 1.00 97.25 107 ASP A C 1
ATOM 755 O O . ASP A 1 107 ? 1.863 4.726 7.932 1.00 97.25 107 ASP A O 1
ATOM 759 N N . GLY A 1 108 ? 1.979 4.976 5.695 1.00 95.19 108 GLY A N 1
ATOM 760 C CA . GLY A 1 108 ? 0.678 5.597 5.497 1.00 95.19 108 GLY A CA 1
ATOM 761 C C . GLY A 1 108 ? 0.759 7.063 5.088 1.00 95.19 108 GLY A C 1
ATOM 762 O O . GLY A 1 108 ? 1.656 7.493 4.357 1.00 95.19 108 GLY A O 1
ATOM 763 N N . ARG A 1 109 ? -0.243 7.845 5.503 1.00 94.56 109 ARG A N 1
ATOM 764 C CA . ARG A 1 109 ? -0.353 9.250 5.096 1.00 94.56 109 ARG A CA 1
ATOM 765 C C . ARG A 1 109 ? 0.652 10.124 5.845 1.00 94.56 109 ARG A C 1
ATOM 767 O O . ARG A 1 109 ? 0.803 9.971 7.063 1.00 94.56 109 ARG A O 1
ATOM 774 N N . PRO A 1 110 ? 1.244 11.128 5.179 1.00 93.19 110 PRO A N 1
ATOM 775 C CA . PRO A 1 110 ? 2.141 12.073 5.822 1.00 93.19 110 PRO A CA 1
ATOM 776 C C . PRO A 1 110 ? 1.395 12.970 6.819 1.00 93.19 110 PRO A C 1
ATOM 778 O O . PRO A 1 110 ? 0.160 13.007 6.883 1.00 93.19 110 PRO A O 1
ATOM 781 N N . ALA A 1 111 ? 2.162 13.721 7.608 1.00 92.12 111 ALA A N 1
ATOM 782 C CA . ALA A 1 111 ? 1.603 14.743 8.480 1.00 92.12 111 ALA A CA 1
ATOM 783 C C . ALA A 1 111 ? 0.921 15.842 7.648 1.00 92.12 111 ALA A C 1
ATOM 785 O O . ALA A 1 111 ? 1.463 16.290 6.638 1.00 92.12 111 ALA A O 1
ATOM 786 N N . GLU A 1 112 ? -0.241 16.309 8.103 1.00 88.38 112 GLU A N 1
ATOM 787 C CA . GLU A 1 112 ? -1.017 17.357 7.435 1.00 88.38 112 GLU A CA 1
ATOM 788 C C . GLU A 1 112 ? -1.484 18.396 8.461 1.00 88.38 112 GLU A C 1
ATOM 790 O O . GLU A 1 112 ? -2.315 18.123 9.331 1.00 88.38 112 GLU A O 1
ATOM 795 N N . GLY A 1 113 ? -0.931 19.610 8.388 1.00 87.25 113 GLY A N 1
ATOM 796 C CA . GLY A 1 113 ? -1.219 20.664 9.360 1.00 87.25 113 GLY A CA 1
ATOM 797 C C . GLY A 1 113 ? -0.858 20.237 10.788 1.00 87.25 113 GLY A C 1
ATOM 798 O O . GLY A 1 113 ? 0.314 20.060 11.109 1.00 87.25 113 GLY A O 1
ATOM 799 N N . THR A 1 114 ? -1.864 20.100 11.658 1.00 88.19 114 THR A N 1
ATOM 800 C CA . THR A 1 114 ? -1.694 19.639 13.050 1.00 88.19 114 THR A CA 1
ATOM 801 C C . THR A 1 114 ? -1.876 18.131 13.227 1.00 88.19 114 THR A C 1
ATOM 803 O O . THR A 1 114 ? -1.638 17.627 14.326 1.00 88.19 114 THR A O 1
ATOM 806 N N . ARG A 1 115 ? -2.292 17.407 12.181 1.00 89.25 115 ARG A N 1
ATOM 807 C CA . ARG A 1 115 ? -2.445 15.951 12.201 1.00 89.25 115 ARG A CA 1
ATOM 808 C C . ARG A 1 115 ? -1.067 15.301 12.005 1.00 89.25 115 ARG A C 1
ATOM 810 O O . ARG A 1 115 ? -0.432 15.565 10.980 1.00 89.25 115 ARG A O 1
ATOM 817 N N . PRO A 1 116 ? -0.580 14.466 12.941 1.00 92.38 116 PRO A N 1
ATOM 818 C CA . PRO A 1 116 ? 0.666 13.727 12.743 1.00 92.38 116 PRO A CA 1
ATOM 819 C C . PRO A 1 116 ? 0.561 12.742 11.568 1.00 92.38 116 PRO A C 1
ATOM 821 O O . PRO A 1 116 ? -0.544 12.381 11.164 1.00 92.38 116 PRO A O 1
ATOM 824 N N . ALA A 1 117 ? 1.708 12.305 11.043 1.00 93.44 117 ALA A N 1
ATOM 825 C CA . ALA A 1 117 ? 1.759 11.230 10.053 1.00 93.44 117 ALA A CA 1
ATOM 826 C C . ALA A 1 117 ? 1.218 9.929 10.652 1.00 93.44 117 ALA A C 1
ATOM 828 O O . ALA A 1 117 ? 1.420 9.677 11.845 1.00 93.44 117 ALA A O 1
ATOM 829 N N . ASP A 1 118 ? 0.564 9.123 9.819 1.00 94.25 118 ASP A N 1
ATOM 830 C CA . ASP A 1 118 ? 0.192 7.763 10.197 1.00 94.25 118 ASP A CA 1
ATOM 831 C C . ASP A 1 118 ? 1.463 6.944 10.486 1.00 94.25 118 ASP A C 1
ATOM 833 O O . ASP A 1 118 ? 2.564 7.268 10.035 1.00 94.25 118 ASP A O 1
ATOM 837 N N . GLN A 1 119 ? 1.326 5.945 11.351 1.00 95.56 119 GLN A N 1
ATOM 838 C CA . GLN A 1 119 ? 2.400 5.038 11.744 1.00 95.56 119 GLN A CA 1
ATOM 839 C C . GLN A 1 119 ? 1.902 3.611 11.604 1.00 95.56 119 GLN A C 1
ATOM 841 O O . GLN A 1 119 ? 1.907 2.862 12.580 1.00 95.56 119 GLN A O 1
ATOM 846 N N . ASP A 1 120 ? 1.395 3.265 10.432 1.00 96.44 120 ASP A N 1
ATOM 847 C CA . ASP A 1 120 ? 0.931 1.913 10.158 1.00 96.44 120 ASP A CA 1
ATOM 848 C C . ASP A 1 120 ? 2.125 0.996 9.853 1.00 96.44 120 ASP A C 1
ATOM 850 O O . ASP A 1 120 ? 3.244 1.472 9.656 1.00 96.44 120 ASP A O 1
ATOM 854 N N . ASN A 1 121 ? 1.891 -0.311 9.932 1.00 97.81 121 ASN A N 1
ATOM 855 C CA . ASN A 1 121 ? 2.849 -1.366 9.616 1.00 97.81 121 ASN A CA 1
ATOM 856 C C . ASN A 1 121 ? 2.167 -2.326 8.655 1.00 97.81 121 ASN A C 1
ATOM 858 O O . ASN A 1 121 ? 1.242 -3.042 9.061 1.00 97.81 121 ASN A O 1
ATOM 862 N N . ILE A 1 122 ? 2.573 -2.266 7.391 1.00 98.06 122 ILE A N 1
ATOM 863 C CA . ILE A 1 122 ? 1.955 -3.039 6.320 1.00 98.06 122 ILE A CA 1
ATOM 864 C C . ILE A 1 122 ? 2.724 -4.347 6.116 1.00 98.06 122 ILE A C 1
ATOM 866 O O . ILE A 1 122 ? 3.925 -4.342 5.859 1.00 98.06 122 ILE A O 1
ATOM 870 N N . GLN A 1 123 ? 2.022 -5.473 6.245 1.00 97.62 123 GLN A N 1
ATOM 871 C CA . GLN A 1 123 ? 2.557 -6.828 6.071 1.00 97.62 123 GLN A CA 1
ATOM 872 C C . GLN A 1 123 ? 1.652 -7.601 5.107 1.00 97.62 123 GLN A C 1
ATOM 874 O O . GLN A 1 123 ? 0.934 -8.517 5.509 1.00 97.62 123 GLN A O 1
ATOM 879 N N . THR A 1 124 ? 1.641 -7.150 3.853 1.00 97.94 124 THR A N 1
ATOM 880 C CA . THR A 1 124 ? 0.889 -7.730 2.730 1.00 97.94 124 THR A CA 1
ATOM 881 C C . THR A 1 124 ? 1.768 -7.788 1.496 1.00 97.94 124 THR A C 1
ATOM 883 O O . THR A 1 124 ? 2.657 -6.955 1.359 1.00 97.94 124 THR A O 1
ATOM 886 N N . GLU A 1 125 ? 1.464 -8.674 0.556 1.00 97.56 125 GLU A N 1
ATOM 887 C CA . GLU A 1 125 ? 2.264 -8.876 -0.655 1.00 97.56 125 GLU A CA 1
ATOM 888 C C . GLU A 1 125 ? 2.017 -7.778 -1.692 1.00 97.56 125 GLU A C 1
ATOM 890 O O . GLU A 1 125 ? 2.911 -7.450 -2.471 1.00 97.56 125 GLU A O 1
ATOM 895 N N . ASN A 1 126 ? 0.817 -7.190 -1.704 1.00 98.06 126 ASN A N 1
ATOM 896 C CA . ASN A 1 126 ? 0.402 -6.245 -2.734 1.00 98.06 126 ASN A CA 1
ATOM 897 C C . ASN A 1 126 ? 0.066 -4.866 -2.159 1.00 98.06 126 ASN A C 1
ATOM 899 O O . ASN A 1 126 ? -0.542 -4.737 -1.090 1.00 98.06 126 ASN A O 1
ATOM 903 N N . ILE A 1 127 ? 0.413 -3.816 -2.908 1.00 98.38 127 ILE A N 1
ATOM 904 C CA . ILE A 1 127 ? 0.122 -2.426 -2.545 1.00 98.38 127 ILE A CA 1
ATOM 905 C C . ILE A 1 127 ? -0.591 -1.724 -3.695 1.00 98.38 127 ILE A C 1
ATOM 907 O O . ILE A 1 127 ? -0.098 -1.676 -4.823 1.00 98.38 127 ILE A O 1
ATOM 911 N N . ILE A 1 128 ? -1.720 -1.095 -3.377 1.00 98.19 128 ILE A N 1
ATOM 912 C CA . ILE A 1 128 ? -2.358 -0.102 -4.238 1.00 98.19 128 ILE A CA 1
ATOM 913 C C . ILE A 1 128 ? -2.173 1.273 -3.596 1.00 98.19 128 ILE A C 1
ATOM 915 O O . ILE A 1 128 ? -2.615 1.490 -2.464 1.00 98.19 128 ILE A O 1
ATOM 919 N N . GLY A 1 129 ? -1.529 2.193 -4.308 1.00 97.25 129 GLY A N 1
ATOM 920 C CA . GLY A 1 129 ? -1.334 3.570 -3.866 1.00 97.25 129 GLY A CA 1
ATOM 921 C C . GLY A 1 129 ? -2.600 4.426 -3.964 1.00 97.25 129 GLY A C 1
ATOM 922 O O . GLY A 1 129 ? -3.726 3.939 -4.104 1.00 97.25 129 GLY A O 1
ATOM 923 N N . SER A 1 130 ? -2.416 5.724 -3.793 1.00 95.69 130 SER A N 1
ATOM 924 C CA . SER A 1 130 ? -3.439 6.754 -3.770 1.00 95.69 130 SER A CA 1
ATOM 925 C C . SER A 1 130 ? -3.617 7.414 -5.147 1.00 95.69 130 SER A C 1
ATOM 927 O O . SER A 1 130 ? -3.232 6.894 -6.191 1.00 95.69 130 SER A O 1
ATOM 929 N N . SER A 1 131 ? -4.304 8.556 -5.184 1.00 93.75 131 SER A N 1
ATOM 930 C CA . SER A 1 131 ? -4.423 9.384 -6.391 1.00 93.75 131 SER A CA 1
ATOM 931 C C . SER A 1 131 ? -3.413 10.539 -6.431 1.00 93.75 131 SER A C 1
ATOM 933 O O . SER A 1 131 ? -3.642 11.526 -7.137 1.00 93.75 131 SER A O 1
ATOM 935 N N . PHE A 1 132 ? -2.372 10.480 -5.603 1.00 94.06 132 PHE A N 1
ATOM 936 C CA . PHE A 1 132 ? -1.347 11.506 -5.445 1.00 94.06 132 PHE A CA 1
ATOM 937 C C . PHE A 1 132 ? 0.042 10.879 -5.573 1.00 94.06 132 PHE A C 1
ATOM 939 O O . PHE A 1 132 ? 0.168 9.675 -5.490 1.00 94.06 132 PHE A O 1
ATOM 946 N N . GLY A 1 133 ? 1.085 11.709 -5.693 1.00 94.88 133 GLY A N 1
ATOM 947 C CA . GLY A 1 133 ? 2.460 11.216 -5.823 1.00 94.88 133 GLY A CA 1
ATOM 948 C C . GLY A 1 133 ? 2.941 10.444 -4.593 1.00 94.88 133 GLY A C 1
ATOM 949 O O . GLY A 1 133 ? 3.295 11.059 -3.581 1.00 94.88 133 GLY A O 1
ATOM 950 N N . ASP A 1 134 ? 2.960 9.124 -4.706 1.00 97.56 134 ASP A N 1
ATOM 951 C CA . ASP A 1 134 ? 3.269 8.173 -3.649 1.00 97.56 134 ASP A CA 1
ATOM 952 C C . ASP A 1 134 ? 4.738 7.728 -3.666 1.00 97.56 134 ASP A C 1
ATOM 954 O O . ASP A 1 134 ? 5.478 7.879 -4.640 1.00 97.56 134 ASP A O 1
ATOM 958 N N . THR A 1 135 ? 5.193 7.159 -2.551 1.00 98.06 135 THR A N 1
ATOM 959 C CA . THR A 1 135 ? 6.472 6.443 -2.459 1.00 98.06 135 THR A CA 1
ATOM 960 C C . THR A 1 135 ? 6.210 5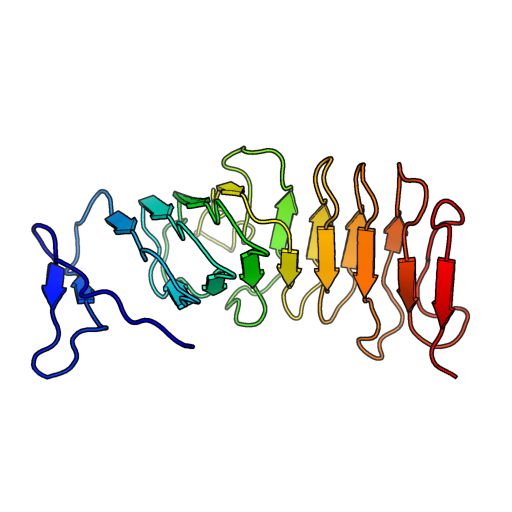.042 -1.941 1.00 98.06 135 THR A C 1
ATOM 962 O O . THR A 1 135 ? 5.931 4.869 -0.754 1.00 98.06 135 THR A O 1
ATOM 965 N N . LEU A 1 136 ? 6.298 4.058 -2.831 1.00 98.62 136 LEU A N 1
ATOM 966 C CA . LEU A 1 136 ? 5.978 2.663 -2.546 1.00 98.62 136 LEU A CA 1
ATOM 967 C C . LEU A 1 136 ? 7.225 1.796 -2.709 1.00 98.62 136 LEU A C 1
ATOM 969 O O . LEU A 1 136 ? 7.981 1.938 -3.673 1.00 98.62 136 LEU A O 1
ATOM 973 N N . THR A 1 137 ? 7.470 0.919 -1.746 1.00 98.44 137 THR A N 1
ATOM 974 C CA . THR A 1 137 ? 8.603 -0.009 -1.757 1.00 98.44 137 THR A CA 1
ATOM 975 C C . THR A 1 137 ? 8.130 -1.386 -1.306 1.00 98.44 137 THR A C 1
ATOM 977 O O . THR A 1 137 ? 7.577 -1.500 -0.208 1.00 98.44 137 THR A O 1
ATOM 980 N N . GLY A 1 138 ? 8.330 -2.401 -2.146 1.00 98.12 138 GLY A N 1
ATOM 981 C CA . GLY A 1 138 ? 8.060 -3.793 -1.796 1.00 98.12 138 GLY A CA 1
ATOM 982 C C . GLY A 1 138 ? 9.090 -4.377 -0.821 1.00 98.12 138 GLY A C 1
ATOM 983 O O . GLY A 1 138 ? 9.886 -3.644 -0.220 1.00 98.12 138 GLY A O 1
ATOM 984 N N . ASP A 1 139 ? 9.033 -5.689 -0.610 1.00 96.88 139 ASP A N 1
ATOM 985 C CA . ASP A 1 139 ? 9.896 -6.429 0.307 1.00 96.88 139 ASP A CA 1
ATOM 986 C C . ASP A 1 139 ? 10.882 -7.345 -0.427 1.00 96.88 139 ASP A C 1
ATOM 988 O O . ASP A 1 139 ? 11.574 -6.897 -1.332 1.00 96.88 139 ASP A O 1
ATOM 992 N N . ALA A 1 140 ? 11.086 -8.568 0.069 1.00 96.56 140 ALA A N 1
ATOM 993 C CA . ALA A 1 140 ? 11.960 -9.565 -0.542 1.00 96.56 140 ALA A CA 1
ATOM 994 C C . ALA A 1 140 ? 11.175 -10.712 -1.208 1.00 96.56 140 ALA A C 1
ATOM 996 O O . ALA A 1 140 ? 11.779 -11.704 -1.637 1.00 96.56 140 ALA A O 1
ATOM 997 N N . LEU A 1 141 ? 9.844 -10.627 -1.194 1.00 95.75 141 LEU A N 1
ATOM 998 C CA . LEU A 1 141 ? 8.916 -11.571 -1.800 1.00 95.75 141 LEU A CA 1
ATOM 999 C C . LEU A 1 141 ? 8.434 -11.011 -3.144 1.00 95.75 141 LEU A C 1
ATOM 1001 O O . LEU A 1 141 ? 8.819 -9.929 -3.548 1.00 95.75 141 LEU A O 1
ATOM 1005 N N . GLY A 1 142 ? 7.623 -11.773 -3.882 1.00 96.88 142 GLY A N 1
ATOM 1006 C CA . GLY A 1 142 ? 7.016 -11.233 -5.100 1.00 96.88 142 GLY A CA 1
ATOM 1007 C C . GLY A 1 142 ? 5.883 -10.280 -4.743 1.00 96.88 142 GLY A C 1
ATOM 1008 O O . GLY A 1 142 ? 4.889 -10.728 -4.170 1.00 96.88 142 GLY A O 1
ATOM 1009 N N . ASN A 1 143 ? 6.016 -9.003 -5.097 1.00 98.25 143 ASN A N 1
ATOM 1010 C CA . ASN A 1 143 ? 5.002 -7.992 -4.818 1.00 98.25 143 ASN A CA 1
ATOM 1011 C C . ASN A 1 143 ? 4.262 -7.546 -6.082 1.00 98.25 143 ASN A C 1
ATOM 1013 O O . ASN A 1 143 ? 4.867 -7.348 -7.138 1.00 98.25 143 ASN A O 1
ATOM 1017 N N . THR A 1 144 ? 2.952 -7.299 -5.973 1.00 98.38 144 THR A N 1
ATOM 1018 C CA . THR A 1 144 ? 2.217 -6.520 -6.984 1.00 98.38 144 THR A CA 1
ATOM 1019 C C . THR A 1 144 ? 2.023 -5.093 -6.495 1.00 98.38 144 THR A C 1
ATOM 1021 O O . THR A 1 144 ? 1.357 -4.857 -5.485 1.00 98.38 144 THR A O 1
ATOM 1024 N N . ILE A 1 145 ? 2.575 -4.123 -7.222 1.00 98.56 145 ILE A N 1
ATOM 1025 C CA . ILE A 1 145 ? 2.499 -2.707 -6.864 1.00 98.56 145 ILE A CA 1
ATOM 1026 C C . ILE A 1 145 ? 1.785 -1.931 -7.969 1.00 98.56 145 ILE A C 1
ATOM 1028 O O . ILE A 1 145 ? 2.248 -1.869 -9.108 1.00 98.56 145 ILE A O 1
ATOM 1032 N N . THR A 1 146 ? 0.677 -1.286 -7.612 1.00 97.81 146 THR A N 1
ATOM 1033 C CA . THR A 1 146 ? -0.057 -0.356 -8.478 1.00 97.81 146 THR A CA 1
ATOM 1034 C C . THR A 1 146 ? -0.123 0.996 -7.778 1.00 97.81 146 THR A C 1
ATOM 1036 O O . THR A 1 146 ? -0.969 1.175 -6.901 1.00 97.81 146 THR A O 1
ATOM 1039 N N . PRO A 1 147 ? 0.749 1.966 -8.098 1.00 96.31 147 PRO A N 1
ATOM 1040 C CA . PRO A 1 147 ? 0.825 3.197 -7.326 1.00 96.31 147 PRO A CA 1
ATOM 1041 C C . PRO A 1 147 ? -0.388 4.113 -7.523 1.00 96.31 147 PRO A C 1
ATOM 1043 O O . PRO A 1 147 ? -0.703 4.888 -6.636 1.00 96.31 147 PRO A O 1
ATOM 1046 N N . GLY A 1 148 ? -1.156 3.940 -8.599 1.00 93.81 148 GLY A N 1
ATOM 1047 C CA . GLY A 1 148 ? -2.338 4.756 -8.843 1.00 93.81 148 GLY A CA 1
ATOM 1048 C C . GLY A 1 148 ? -1.989 5.982 -9.672 1.00 93.81 148 GLY A C 1
ATOM 1049 O O . GLY A 1 148 ? -1.265 5.852 -10.651 1.00 93.81 148 GLY A O 1
ATOM 1050 N N . ARG A 1 149 ? -2.601 7.130 -9.361 1.00 91.44 149 ARG A N 1
ATOM 1051 C CA . ARG A 1 149 ? -2.394 8.361 -10.142 1.00 91.44 149 ARG A CA 1
ATOM 1052 C C . ARG A 1 149 ? -1.371 9.260 -9.474 1.00 91.44 149 ARG A C 1
ATOM 1054 O O . ARG A 1 149 ? -1.413 9.413 -8.262 1.00 91.44 149 ARG A O 1
ATOM 1061 N N . GLY A 1 150 ? -0.669 10.054 -10.274 1.00 91.25 150 GLY A N 1
ATOM 1062 C CA . GLY A 1 150 ? 0.235 11.088 -9.777 1.00 91.25 150 GLY A CA 1
ATOM 1063 C C . GLY A 1 150 ? 1.695 10.700 -9.963 1.00 91.25 150 GLY A C 1
ATOM 1064 O O . GLY A 1 150 ? 2.007 9.730 -10.632 1.00 91.25 150 GLY A O 1
ATOM 1065 N N . ARG A 1 151 ? 2.612 11.532 -9.440 1.00 93.56 151 ARG A N 1
ATOM 1066 C CA . ARG A 1 151 ? 4.065 11.360 -9.639 1.00 93.56 151 ARG A CA 1
ATOM 1067 C C . ARG A 1 151 ? 4.641 10.413 -8.607 1.00 93.56 151 ARG A C 1
ATOM 1069 O O . ARG A 1 151 ? 5.120 10.871 -7.568 1.00 93.56 151 ARG A O 1
ATOM 1076 N N . ASP A 1 152 ? 4.627 9.132 -8.931 1.00 96.50 152 ASP A N 1
ATOM 1077 C CA . ASP A 1 152 ? 4.970 8.074 -7.997 1.00 96.50 152 ASP A CA 1
ATOM 1078 C C . ASP A 1 152 ? 6.435 7.656 -8.101 1.00 96.50 152 ASP A C 1
ATOM 1080 O O . ASP A 1 152 ? 7.076 7.688 -9.158 1.00 96.50 152 ASP A O 1
ATOM 1084 N N . THR A 1 153 ? 6.990 7.248 -6.965 1.00 97.50 153 THR A N 1
ATOM 1085 C CA . THR A 1 153 ? 8.277 6.560 -6.881 1.00 97.50 153 THR A CA 1
ATOM 1086 C C . THR A 1 153 ? 8.029 5.142 -6.404 1.00 97.50 153 THR A C 1
ATOM 1088 O O . THR A 1 153 ? 7.573 4.943 -5.280 1.00 97.50 153 THR A O 1
ATOM 1091 N N . VAL A 1 154 ? 8.355 4.166 -7.247 1.00 98.31 154 VAL A N 1
ATOM 1092 C CA . VAL A 1 154 ? 8.128 2.746 -6.977 1.00 98.31 154 VAL A CA 1
ATOM 1093 C C . VAL A 1 154 ? 9.449 1.987 -7.000 1.00 98.31 154 VAL A C 1
ATOM 1095 O O . VAL A 1 154 ? 10.268 2.175 -7.903 1.00 98.31 154 VAL A O 1
ATOM 1098 N N . SER A 1 155 ? 9.646 1.144 -5.993 1.00 98.25 155 SER A N 1
ATOM 1099 C CA . SER A 1 155 ? 10.751 0.193 -5.863 1.00 98.25 155 SER A CA 1
ATOM 1100 C C . SER A 1 155 ? 10.148 -1.192 -5.619 1.00 98.25 155 SER A C 1
ATOM 1102 O O . SER A 1 155 ? 9.362 -1.341 -4.684 1.00 98.25 155 SER A O 1
ATOM 1104 N N . GLY A 1 156 ? 10.452 -2.157 -6.490 1.00 97.19 156 GLY A N 1
ATOM 1105 C CA . GLY A 1 156 ? 9.984 -3.545 -6.377 1.00 97.19 156 GLY A CA 1
ATOM 1106 C C . GLY A 1 156 ? 10.532 -4.206 -5.119 1.00 97.19 156 GLY A C 1
ATOM 1107 O O . GLY A 1 156 ? 9.766 -4.658 -4.283 1.00 97.19 156 GLY A O 1
ATOM 1108 N N . GLY A 1 157 ? 11.839 -4.068 -4.897 1.00 97.00 157 GLY A N 1
ATOM 1109 C CA . GLY A 1 157 ? 12.514 -4.646 -3.744 1.00 97.00 157 GLY A CA 1
ATOM 1110 C C . GLY A 1 157 ? 13.393 -5.802 -4.187 1.00 97.00 157 GLY A C 1
ATOM 1111 O O . GLY A 1 157 ? 14.130 -5.679 -5.160 1.00 97.00 157 GLY A O 1
ATOM 1112 N N . ALA A 1 158 ? 13.405 -6.892 -3.434 1.00 96.19 158 ALA A N 1
ATOM 1113 C CA . ALA A 1 158 ? 13.892 -8.158 -3.953 1.00 96.19 158 ALA A CA 1
ATOM 1114 C C . ALA A 1 158 ? 12.700 -9.071 -4.253 1.00 96.19 158 ALA A C 1
ATOM 1116 O O . ALA A 1 158 ? 11.696 -8.964 -3.574 1.00 96.19 158 ALA A O 1
ATOM 1117 N N . GLY A 1 159 ? 12.823 -10.028 -5.167 1.00 96.50 159 GLY A N 1
ATOM 1118 C CA . GLY A 1 159 ? 11.711 -10.931 -5.464 1.00 96.50 159 GLY A CA 1
ATOM 1119 C C . GLY A 1 159 ? 11.490 -11.086 -6.955 1.00 96.50 159 GLY A C 1
ATOM 1120 O O . GLY A 1 159 ? 12.432 -10.998 -7.727 1.00 96.50 159 GLY A O 1
ATOM 1121 N N . ASN A 1 160 ? 10.267 -11.424 -7.352 1.00 97.69 160 ASN A N 1
ATOM 1122 C CA . ASN A 1 160 ? 9.847 -11.315 -8.746 1.00 97.69 160 ASN A CA 1
ATOM 1123 C C . ASN A 1 160 ? 8.565 -10.489 -8.741 1.00 97.69 160 ASN A C 1
ATOM 1125 O O . ASN A 1 160 ? 7.498 -11.013 -8.406 1.00 97.69 160 ASN A O 1
ATOM 1129 N N . ASP A 1 161 ? 8.693 -9.220 -9.091 1.00 98.31 161 ASP A N 1
ATOM 1130 C CA . ASP A 1 161 ? 7.665 -8.220 -8.846 1.00 98.31 161 ASP A CA 1
ATOM 1131 C C . ASP A 1 161 ? 6.830 -7.922 -10.087 1.00 98.31 161 ASP A C 1
ATOM 1133 O O . ASP A 1 161 ? 7.274 -8.050 -11.232 1.00 98.31 161 ASP A O 1
ATOM 1137 N N . VAL A 1 162 ? 5.599 -7.469 -9.869 1.00 97.88 162 VAL A N 1
ATOM 1138 C CA . VAL A 1 162 ? 4.735 -6.921 -10.913 1.00 97.88 162 VAL A CA 1
ATOM 1139 C C . VAL A 1 162 ? 4.406 -5.480 -10.562 1.00 97.88 162 VAL A C 1
ATOM 1141 O O . VAL A 1 162 ? 3.642 -5.204 -9.643 1.00 97.88 162 VAL A O 1
ATOM 1144 N N . ILE A 1 163 ? 4.959 -4.545 -11.325 1.00 97.69 163 ILE A N 1
ATOM 1145 C CA . ILE A 1 163 ? 4.751 -3.114 -11.113 1.00 97.69 163 ILE A CA 1
ATOM 1146 C C . ILE A 1 163 ? 3.898 -2.576 -12.258 1.00 97.69 163 ILE A C 1
ATOM 1148 O O . ILE A 1 163 ? 4.349 -2.542 -13.403 1.00 97.69 163 ILE A O 1
ATOM 1152 N N . ASP A 1 164 ? 2.670 -2.159 -11.958 1.00 95.81 164 ASP A N 1
ATOM 1153 C CA . ASP A 1 164 ? 1.731 -1.608 -12.937 1.00 95.81 164 ASP A CA 1
ATOM 1154 C C . ASP A 1 164 ? 1.544 -0.107 -12.729 1.00 95.81 164 ASP A C 1
ATOM 1156 O O . ASP A 1 164 ? 0.882 0.317 -11.787 1.00 95.81 164 ASP A O 1
ATOM 1160 N N . VAL A 1 165 ? 2.129 0.687 -13.626 1.00 93.88 165 VAL A N 1
ATOM 1161 C CA . VAL A 1 165 ? 2.070 2.155 -13.627 1.00 93.88 165 VAL A CA 1
ATOM 1162 C C . VAL A 1 165 ? 1.238 2.711 -14.786 1.00 93.88 165 VAL A C 1
ATOM 1164 O O . VAL A 1 165 ? 1.450 3.844 -15.201 1.00 93.88 165 VAL A O 1
ATOM 1167 N N . GLN A 1 166 ? 0.305 1.932 -15.346 1.00 90.19 166 GLN A N 1
ATOM 1168 C CA . GLN A 1 166 ? -0.558 2.374 -16.453 1.00 90.19 166 GLN A CA 1
ATOM 1169 C C . GLN A 1 166 ? -1.730 3.254 -15.989 1.00 90.19 166 GLN A C 1
ATOM 1171 O O . GLN A 1 166 ? -2.902 2.887 -16.118 1.00 90.19 166 GLN A O 1
ATOM 1176 N N . ASP A 1 167 ? -1.440 4.435 -15.445 1.00 85.88 167 ASP A N 1
ATOM 1177 C CA . ASP A 1 167 ? -2.457 5.378 -14.957 1.00 85.88 167 ASP A CA 1
ATOM 1178 C C . ASP A 1 167 ? -2.899 6.419 -16.013 1.00 85.88 167 ASP A C 1
ATOM 1180 O O . ASP A 1 167 ? -3.847 7.202 -15.807 1.00 85.88 167 ASP A O 1
ATOM 1184 N N . GLY A 1 168 ? -2.249 6.401 -17.180 1.00 83.25 168 GLY A N 1
ATOM 1185 C CA . GLY A 1 168 ? -2.463 7.325 -18.282 1.00 83.25 168 GLY A CA 1
ATOM 1186 C C . GLY A 1 168 ? -1.784 8.679 -18.078 1.00 83.25 168 GLY A C 1
ATOM 1187 O O . GLY A 1 168 ? -2.154 9.629 -18.783 1.00 83.25 168 GLY A O 1
ATOM 1188 N N . GLN A 1 169 ? -0.896 8.827 -17.095 1.00 80.56 169 GLN A N 1
ATOM 1189 C CA . GLN A 1 169 ? -0.118 10.034 -16.821 1.00 80.56 169 GLN A CA 1
ATOM 1190 C C . GLN A 1 169 ? 1.392 9.759 -16.985 1.00 80.56 169 GLN A C 1
ATOM 1192 O O . GLN A 1 169 ? 1.830 8.629 -17.130 1.00 80.56 169 GLN A O 1
ATOM 1197 N N . ALA A 1 170 ? 2.194 10.816 -17.113 1.00 66.81 170 ALA A N 1
ATOM 1198 C CA . ALA A 1 170 ? 3.583 10.774 -17.573 1.00 66.81 170 ALA A CA 1
ATOM 1199 C C . ALA A 1 170 ? 4.586 11.217 -16.515 1.00 66.81 170 ALA A C 1
ATOM 1201 O O . ALA A 1 170 ? 5.209 12.281 -16.644 1.00 66.81 170 ALA A O 1
ATOM 1202 N N . GLU A 1 171 ? 4.756 10.425 -15.458 1.00 83.38 171 GLU A N 1
ATOM 1203 C CA . GLU A 1 171 ? 5.498 10.926 -14.306 1.00 83.38 171 GLU A CA 1
ATOM 1204 C C . GLU A 1 171 ? 6.158 9.912 -13.377 1.00 83.38 171 GLU A C 1
ATOM 1206 O O . GLU A 1 171 ? 6.936 10.351 -12.520 1.00 83.38 171 GLU A O 1
ATOM 1211 N N . ASN A 1 172 ? 5.916 8.612 -13.543 1.00 91.88 172 ASN A N 1
ATOM 1212 C CA . ASN A 1 172 ? 6.351 7.630 -12.557 1.00 91.88 172 ASN A CA 1
ATOM 1213 C C . ASN A 1 172 ? 7.833 7.271 -12.698 1.00 91.88 172 ASN A C 1
ATOM 1215 O O . ASN A 1 172 ? 8.402 7.241 -13.795 1.00 91.88 172 ASN A O 1
ATOM 1219 N N . SER A 1 173 ? 8.476 6.998 -11.563 1.00 94.88 173 SER A N 1
ATOM 1220 C CA . SER A 1 173 ? 9.849 6.498 -11.471 1.00 94.88 173 SER A CA 1
ATOM 1221 C C . SER A 1 173 ? 9.834 5.089 -10.887 1.00 94.88 173 SER A C 1
ATOM 1223 O O . SER A 1 173 ? 9.642 4.933 -9.684 1.00 94.88 173 SER A O 1
ATOM 1225 N N . VAL A 1 174 ? 10.111 4.083 -11.713 1.00 96.06 174 VAL A N 1
ATOM 1226 C CA . VAL A 1 174 ? 10.092 2.663 -11.340 1.00 96.06 174 VAL A CA 1
ATOM 1227 C C . VAL A 1 174 ? 11.512 2.105 -11.288 1.00 96.06 174 VAL A C 1
ATOM 1229 O O . VAL A 1 174 ? 12.267 2.230 -12.256 1.00 96.06 174 VAL A O 1
ATOM 1232 N N . ARG A 1 175 ? 11.859 1.464 -10.172 1.00 97.12 175 ARG A N 1
ATOM 1233 C CA . ARG A 1 175 ? 12.979 0.525 -10.045 1.00 97.12 175 ARG A CA 1
ATOM 1234 C C . ARG A 1 175 ? 12.403 -0.844 -9.726 1.00 97.12 175 ARG A C 1
ATOM 1236 O O . ARG A 1 175 ? 11.611 -0.941 -8.796 1.00 97.12 175 ARG A O 1
ATOM 1243 N N . CYS A 1 176 ? 12.762 -1.866 -10.492 1.00 95.75 176 CYS A N 1
ATOM 1244 C CA . CYS A 1 176 ? 12.409 -3.232 -10.106 1.00 95.75 176 CYS A CA 1
ATOM 1245 C C . CYS A 1 176 ? 13.382 -3.781 -9.055 1.00 95.75 176 CYS A C 1
ATOM 1247 O O . CYS A 1 176 ? 12.992 -4.576 -8.218 1.00 95.75 176 CYS A O 1
ATOM 1249 N N . ASP A 1 177 ? 14.601 -3.232 -9.005 1.00 95.00 177 ASP A N 1
ATOM 1250 C CA . ASP A 1 177 ? 15.651 -3.626 -8.074 1.00 95.00 177 ASP A CA 1
ATOM 1251 C C . ASP A 1 177 ? 16.101 -5.090 -8.270 1.00 95.00 177 ASP A C 1
ATOM 1253 O O . ASP A 1 177 ? 16.728 -5.386 -9.288 1.00 95.00 177 ASP A O 1
ATOM 1257 N N . GLY A 1 178 ? 15.954 -5.966 -7.278 1.00 87.50 178 GLY A N 1
ATOM 1258 C CA . GLY A 1 178 ? 16.598 -7.277 -7.256 1.00 87.50 178 GLY A CA 1
ATOM 1259 C C . GLY A 1 178 ? 15.663 -8.434 -7.573 1.00 87.50 178 GLY A C 1
ATOM 1260 O O . GLY A 1 178 ? 15.075 -9.001 -6.668 1.00 87.50 178 GLY A O 1
ATOM 1261 N N . GLY A 1 179 ? 15.674 -8.944 -8.790 1.00 90.25 179 GLY A N 1
ATOM 1262 C CA . GLY A 1 179 ? 14.863 -10.103 -9.129 1.00 90.25 179 GLY A CA 1
ATOM 1263 C C . GLY A 1 179 ? 15.494 -10.958 -10.199 1.00 90.25 179 GLY A C 1
ATOM 1264 O O . GLY A 1 179 ? 16.682 -10.847 -10.505 1.00 90.25 179 GLY A O 1
ATOM 1265 N N . THR A 1 180 ? 14.716 -11.906 -10.708 1.00 93.38 180 THR A N 1
ATOM 1266 C CA . THR A 1 180 ? 15.086 -12.613 -11.945 1.00 93.38 180 THR A CA 1
ATOM 1267 C C . THR A 1 180 ? 13.978 -12.592 -12.989 1.00 93.38 180 THR A C 1
ATOM 1269 O O . THR A 1 180 ? 14.163 -13.135 -14.083 1.00 93.38 180 THR A O 1
ATOM 1272 N N . ALA A 1 181 ? 12.814 -12.038 -12.648 1.00 95.75 181 ALA A N 1
ATOM 1273 C CA . ALA A 1 181 ? 11.618 -12.076 -13.475 1.00 95.75 181 ALA A CA 1
ATOM 1274 C C . ALA A 1 181 ? 10.654 -10.914 -13.177 1.00 95.75 181 ALA A C 1
ATOM 1276 O O . ALA A 1 181 ? 9.440 -11.088 -13.315 1.00 95.75 181 ALA A O 1
ATOM 1277 N N . ASP A 1 182 ? 11.172 -9.748 -12.803 1.00 97.19 182 ASP A N 1
ATOM 1278 C CA . ASP A 1 182 ? 10.372 -8.557 -12.564 1.00 97.19 182 ASP A CA 1
ATOM 1279 C C . ASP A 1 182 ? 9.708 -8.084 -13.857 1.00 97.19 182 ASP A C 1
ATOM 1281 O O . ASP A 1 182 ? 10.272 -8.094 -14.964 1.00 97.19 182 ASP A O 1
ATOM 1285 N N . ARG A 1 183 ? 8.461 -7.647 -13.715 1.00 97.00 183 ARG A N 1
ATOM 1286 C CA . ARG A 1 183 ? 7.625 -7.176 -14.808 1.00 97.00 183 ARG A CA 1
ATOM 1287 C C . ARG A 1 183 ? 7.093 -5.786 -14.503 1.00 97.00 183 ARG A C 1
ATOM 1289 O O . ARG A 1 183 ? 6.149 -5.624 -13.738 1.00 97.00 183 ARG A O 1
ATOM 1296 N N . ALA A 1 184 ? 7.606 -4.798 -15.226 1.00 95.50 184 ALA A N 1
ATOM 1297 C CA . ALA A 1 184 ? 7.022 -3.467 -15.276 1.00 95.50 184 ALA A CA 1
ATOM 1298 C C . ALA A 1 184 ? 6.014 -3.363 -16.429 1.00 95.50 184 ALA A C 1
ATOM 1300 O O . ALA A 1 184 ? 6.307 -3.690 -17.585 1.00 95.50 184 ALA A O 1
ATOM 1301 N N . ILE A 1 185 ? 4.817 -2.884 -16.123 1.00 94.00 185 ILE A N 1
ATOM 1302 C CA . ILE A 1 185 ? 3.740 -2.599 -17.061 1.00 94.00 185 ILE A CA 1
ATOM 1303 C C . ILE A 1 185 ? 3.548 -1.082 -17.033 1.00 94.00 185 ILE A C 1
ATOM 1305 O O . ILE A 1 185 ? 3.163 -0.522 -16.016 1.00 94.00 185 ILE A O 1
ATOM 1309 N N . ALA A 1 186 ? 3.892 -0.404 -18.124 1.00 91.38 186 ALA A N 1
ATOM 1310 C CA . ALA A 1 186 ? 3.931 1.056 -18.185 1.00 91.38 186 ALA A CA 1
ATOM 1311 C C . ALA A 1 186 ? 3.173 1.597 -19.396 1.00 91.38 186 ALA A C 1
ATOM 1313 O O . ALA A 1 186 ? 2.828 0.854 -20.327 1.00 91.38 186 ALA A O 1
ATOM 1314 N N . ASP A 1 187 ? 2.935 2.903 -19.408 1.00 86.88 187 ASP A N 1
ATOM 1315 C CA . ASP A 1 187 ? 2.301 3.568 -20.535 1.00 86.88 187 ASP A CA 1
ATOM 1316 C C . ASP A 1 187 ? 3.229 3.645 -21.765 1.00 86.88 187 ASP A C 1
ATOM 1318 O O . ASP A 1 187 ? 4.400 3.218 -21.765 1.00 86.88 187 ASP A O 1
ATOM 1322 N N . ARG A 1 188 ? 2.673 4.166 -22.871 1.00 80.00 188 ARG A N 1
ATOM 1323 C CA . ARG A 1 188 ? 3.382 4.368 -24.146 1.00 80.00 188 ARG A CA 1
ATOM 1324 C C . ARG A 1 188 ? 4.710 5.119 -23.933 1.00 80.00 188 ARG A C 1
ATOM 1326 O O . ARG A 1 188 ? 4.843 5.971 -23.066 1.00 80.00 188 ARG A O 1
ATOM 1333 N N . VAL A 1 189 ? 5.706 4.772 -24.749 1.00 64.38 189 VAL A N 1
ATOM 1334 C CA . VAL A 1 189 ? 7.140 5.101 -24.585 1.00 64.38 189 VAL A CA 1
ATOM 1335 C C . VAL A 1 189 ? 7.426 6.578 -24.232 1.00 64.38 189 VAL A C 1
ATOM 1337 O O . VAL A 1 189 ? 6.954 7.477 -24.921 1.00 64.38 189 VAL A O 1
ATOM 1340 N N . ALA A 1 190 ? 8.316 6.776 -23.242 1.00 59.75 190 ALA A N 1
ATOM 1341 C CA . ALA A 1 190 ? 8.898 8.044 -22.745 1.00 59.75 190 ALA A CA 1
ATOM 1342 C C . ALA A 1 190 ? 8.046 8.885 -21.770 1.00 59.75 190 ALA A C 1
ATOM 1344 O O . ALA A 1 190 ? 8.299 10.075 -21.592 1.00 59.75 190 ALA A O 1
ATOM 1345 N N . VAL A 1 191 ? 7.074 8.243 -21.130 1.00 71.38 191 VAL A N 1
ATOM 1346 C CA . VAL A 1 191 ? 6.104 8.832 -20.196 1.00 71.38 191 VAL A CA 1
ATOM 1347 C C . VAL A 1 191 ? 6.512 8.488 -18.755 1.00 71.38 191 VAL A C 1
ATOM 1349 O O . VAL A 1 191 ? 6.853 9.389 -17.994 1.00 71.38 191 VAL A O 1
ATOM 1352 N N . ASP A 1 192 ? 6.685 7.195 -18.456 1.00 85.81 192 ASP A N 1
ATOM 1353 C CA . ASP A 1 192 ? 7.276 6.714 -17.197 1.00 85.81 192 ASP A CA 1
ATOM 1354 C C . ASP A 1 192 ? 8.756 6.351 -17.333 1.00 85.81 192 ASP A C 1
ATOM 1356 O O . ASP A 1 192 ? 9.184 5.673 -18.286 1.00 85.81 192 ASP A O 1
ATOM 1360 N N . THR A 1 193 ? 9.533 6.734 -16.322 1.00 90.81 193 THR A N 1
ATOM 1361 C CA . THR A 1 193 ? 10.933 6.335 -16.170 1.00 90.81 193 THR A CA 1
ATOM 1362 C C . THR A 1 193 ? 10.991 4.968 -15.501 1.00 90.81 193 THR A C 1
ATOM 1364 O O . THR A 1 193 ? 10.986 4.866 -14.280 1.00 90.81 193 THR A O 1
ATOM 1367 N N . VAL A 1 194 ? 11.062 3.914 -16.311 1.00 92.25 194 VAL A N 1
ATOM 1368 C CA . VAL A 1 194 ? 11.275 2.537 -15.843 1.00 92.25 194 VAL A CA 1
ATOM 1369 C C . VAL A 1 194 ? 12.756 2.207 -15.978 1.00 92.25 194 VAL A C 1
ATOM 1371 O O . VAL A 1 194 ? 13.318 2.345 -17.069 1.00 92.25 194 VAL A O 1
ATOM 1374 N N . ASN A 1 195 ? 13.392 1.831 -14.872 1.00 92.06 195 ASN A N 1
ATOM 1375 C CA . ASN A 1 195 ? 14.798 1.455 -14.846 1.00 92.06 195 ASN A CA 1
ATOM 1376 C C . ASN A 1 195 ? 15.034 0.161 -15.655 1.00 92.06 195 ASN A C 1
ATOM 1378 O O . ASN A 1 195 ? 14.137 -0.649 -15.866 1.00 92.06 195 ASN A O 1
ATOM 1382 N N . ALA A 1 196 ? 16.251 0.006 -16.175 1.00 90.00 196 ALA A N 1
ATOM 1383 C CA . ALA A 1 196 ? 16.656 -1.136 -16.992 1.00 90.00 196 ALA A CA 1
ATOM 1384 C C . ALA A 1 196 ? 16.947 -2.402 -16.163 1.00 90.00 196 ALA A C 1
ATOM 1386 O O . ALA A 1 196 ? 17.397 -3.394 -16.730 1.00 90.00 196 ALA A O 1
ATOM 1387 N N . ASP A 1 197 ? 16.755 -2.335 -14.843 1.00 93.62 197 ASP A N 1
ATOM 1388 C CA . ASP A 1 197 ? 16.833 -3.476 -13.931 1.00 93.62 197 ASP A CA 1
ATOM 1389 C C . ASP A 1 197 ? 15.627 -4.414 -14.077 1.00 93.62 197 ASP A C 1
ATOM 1391 O O . ASP A 1 197 ? 15.799 -5.613 -13.933 1.00 93.62 197 ASP A O 1
ATOM 1395 N N . CYS A 1 198 ? 14.457 -3.905 -14.473 1.00 94.38 198 CYS A N 1
ATOM 1396 C CA . CYS A 1 198 ? 13.285 -4.724 -14.771 1.00 94.38 198 CYS A CA 1
ATOM 1397 C C . CYS A 1 198 ? 13.541 -5.706 -15.927 1.00 94.38 198 CYS A C 1
ATOM 1399 O O . CYS A 1 198 ? 13.820 -5.281 -17.056 1.00 94.38 198 CYS A O 1
ATOM 1401 N N . GLU A 1 199 ? 13.357 -7.011 -15.702 1.00 96.56 199 GLU A N 1
ATOM 1402 C CA . GLU A 1 199 ? 13.604 -8.032 -16.727 1.00 96.56 199 GLU A CA 1
ATOM 1403 C C . GLU A 1 199 ? 12.622 -7.954 -17.894 1.00 96.56 199 GLU A C 1
ATOM 1405 O O . GLU A 1 199 ? 12.993 -8.195 -19.048 1.00 96.56 199 GLU A O 1
ATOM 1410 N N . THR A 1 200 ? 11.361 -7.618 -17.615 1.00 95.69 200 THR A N 1
ATOM 1411 C CA . THR A 1 200 ? 10.334 -7.427 -18.641 1.00 95.69 200 THR A CA 1
ATOM 1412 C C . THR A 1 200 ? 9.663 -6.071 -18.496 1.00 95.69 200 THR A C 1
ATOM 1414 O O . THR A 1 200 ? 9.022 -5.781 -17.494 1.00 95.69 200 THR A O 1
ATOM 1417 N N . ILE A 1 201 ? 9.711 -5.263 -19.557 1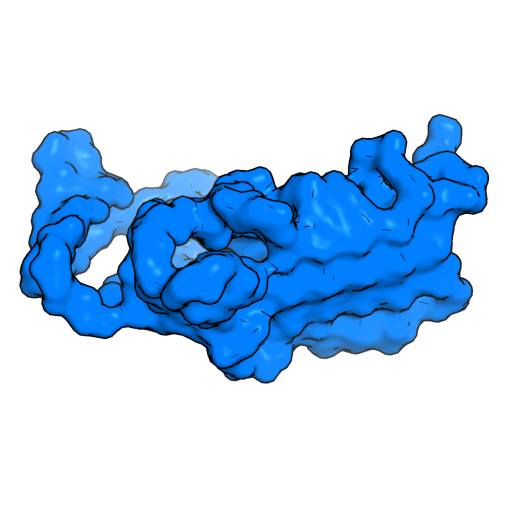.00 93.25 201 ILE A N 1
ATOM 1418 C CA . ILE A 1 201 ? 8.989 -3.989 -19.632 1.00 93.25 201 ILE A CA 1
ATOM 1419 C C . ILE A 1 201 ? 7.936 -4.095 -20.733 1.00 93.25 201 ILE A C 1
ATOM 1421 O O . ILE A 1 201 ? 8.254 -4.125 -21.923 1.00 93.25 201 ILE A O 1
ATOM 1425 N N . THR A 1 202 ? 6.666 -4.149 -20.340 1.00 92.44 202 THR A N 1
ATOM 1426 C CA . THR A 1 202 ? 5.527 -4.087 -21.261 1.00 92.44 202 THR A CA 1
ATOM 1427 C C . THR A 1 202 ? 5.035 -2.653 -21.334 1.00 92.44 202 THR A C 1
ATOM 1429 O O . THR A 1 202 ? 4.710 -2.063 -20.310 1.00 92.44 202 THR A O 1
ATOM 1432 N N . ARG A 1 203 ? 4.943 -2.088 -22.539 1.00 88.19 203 ARG A N 1
ATOM 1433 C CA . ARG A 1 203 ? 4.361 -0.758 -22.744 1.00 88.19 203 ARG A CA 1
ATOM 1434 C C . ARG A 1 203 ? 3.062 -0.875 -23.516 1.00 88.19 203 ARG A C 1
ATOM 1436 O O . ARG A 1 203 ? 3.027 -1.594 -24.516 1.00 88.19 203 ARG A O 1
ATOM 1443 N N . ALA A 1 204 ? 2.011 -0.205 -23.041 1.00 75.62 204 ALA A N 1
ATOM 1444 C CA . ALA A 1 204 ? 0.740 -0.151 -23.756 1.00 75.62 204 ALA A CA 1
ATOM 1445 C C . ALA A 1 204 ? 0.987 0.312 -25.203 1.00 75.62 204 ALA A C 1
ATOM 1447 O O . ALA A 1 204 ? 1.766 1.239 -25.434 1.00 75.62 204 ALA A O 1
ATOM 1448 N N . ALA A 1 205 ? 0.381 -0.387 -26.167 1.00 63.12 205 ALA A N 1
ATOM 1449 C CA . ALA A 1 205 ? 0.487 -0.079 -27.595 1.00 63.12 205 ALA A CA 1
ATOM 1450 C C . ALA A 1 205 ? -0.260 1.196 -27.921 1.00 63.12 205 ALA A C 1
ATOM 1452 O O . ALA A 1 205 ? -1.332 1.405 -27.320 1.00 63.12 205 ALA A O 1
#

Sequence (205 aa):
MSDSVTIVPGAGCLAVAGDPTTVRCSAGIPKILARLGNGRDTFRTLVPFAGSVEGDDGDDTFLVGEAAGTTASRILYAGHNGEDTTSYALSSAAAGVTVRLDFAFNDGRPAEGTRPADQDNIQTENIIGSSFGDTLTGDALGNTITPGRGRDTVSGGAGNDVIDVQDGQAENSVRCDGGTADRAIADRVAVDTVNADCETITRAA

Organism: NCBI:txid2045107

Secondary structure (DSSP, 8-state):
----------TTEEEETTEEEEEEEPTT-S-EEEE--SSS-EEE--S--EEEEEEEES--EEE-S---SSS--EEEEEEEES--EEE-TT---SS--EEE-SSSS-BBPPPBTTBPPP-BEEE-SEEE--SS--EEE--SS--EEE--SSS-EEEEEEE--EEE--SS-S--EEEEEEESS-EEEE-STTSSEE-TT-SEEEE--

Nearest PDB structures (foldseek):
  1k7q-assembly1_A  TM=7.638E-01  e=1.508E-02  Dickeya chrysanthemi
  3hbu-assembly1_P  TM=6.436E-01  e=3.415E-02  Dickeya chrysanthemi
 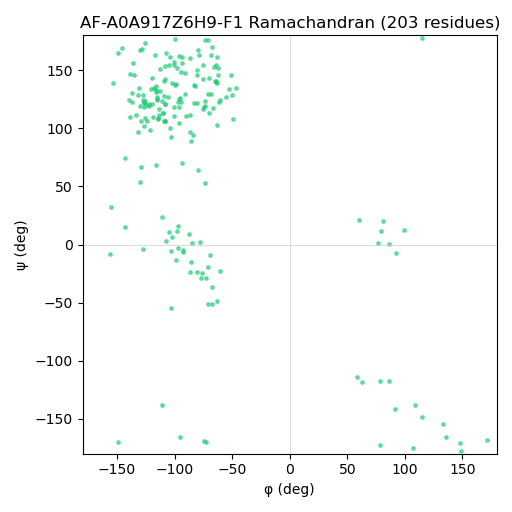 1smp-assembly1_A  TM=5.351E-01  e=1.508E-02  Serratia marcescens
  1k7g-assembly1_A  TM=5.219E-01  e=1.294E-02  Dickeya chrysanthemi
  3hda-assembly1_P  TM=4.823E-01  e=2.784E-02  Dickeya chrysanthemi

Radius of gyration: 17.6 Å; Cα contacts (8 Å, |Δi|>4): 636; chains: 1; bounding box: 46×38×53 Å